Protein AF-Q9N4B4-F1 (afdb_monomer)

Secondary structure (DSSP, 8-state):
--------EEEEE--SSS-SS--EETTEE---GGG-SEEEPPPGGG-EEEEE----GGGPPP-SSSTTSBTTBPEEEEEEE--TTTSPPEEEEEEEEE-SSEEEEEEEEEESS-TT--EEEE-TTS-EEEEEEEE--SS----HHHHHHHHHHHHS-EE----SHHHHHHHHHHHHHHHTTSS-SSEEEEEEEEE-HHHHH-TTSHHHHSGGGEE-SS-----TT--BSS-TT--SSTTEEEEEEEE-TTSPPEEEEEESSGGG-SS-EEEEEEEEETT-SPPEEE-

Radius of gyration: 26.61 Å; Cα contacts (8 Å, |Δi|>4): 594; chains: 1; bounding box: 67×39×78 Å

Organism: Caenorhabditis elegans (NCBI:txid6239)

Mean predicted aligned error: 11.29 Å

pLDDT: mean 83.37, std 18.33, range [22.03, 98.38]

Foldseek 3Di:
DDDDPDAAQEAEEDDQPDPCDQDDDVRYGYDDPVPDFWDFDDDVVVNYDYDYDFDDDVPDQADDPAPSANPQHKTKHKHWHDPPVPAFIKIKIKIWHDDPGGIGIWIKIQGQDDPQADDWDQDPVRWIKGKHKAFDQEQAFDFLVNQQVVLCVPPNWGFADDQDLVSLVVCQVVLQVRLVSHPHNWAKAFGFWFFDPVCLVPCPDPCNQFSNRTDGPDDRPTCPSFAAPVGSSDPPDSQFTGWIWTRHDPDRIGIYTGHSDQPRDPHGNGMTMIMDTTRPDDMDIGD

Structure (mmCIF, N/CA/C/O backbone):
data_AF-Q9N4B4-F1
#
_entry.id   AF-Q9N4B4-F1
#
loop_
_atom_site.group_PDB
_atom_site.id
_atom_site.type_symbol
_atom_site.label_atom_id
_atom_site.label_alt_id
_atom_site.label_comp_id
_atom_site.label_asym_id
_atom_site.label_entity_id
_atom_site.label_seq_id
_atom_site.pdbx_PDB_ins_code
_atom_site.Cartn_x
_atom_site.Cartn_y
_atom_site.Cartn_z
_atom_site.occupancy
_atom_site.B_iso_or_equiv
_atom_site.auth_seq_id
_atom_site.auth_comp_id
_atom_site.auth_asym_id
_atom_site.auth_atom_id
_atom_site.pdbx_PDB_model_num
ATOM 1 N N . MET A 1 1 ? -43.488 0.020 46.795 1.00 31.58 1 MET A N 1
ATOM 2 C CA . MET A 1 1 ? -42.048 -0.087 47.110 1.00 31.58 1 MET A CA 1
ATOM 3 C C . MET A 1 1 ? -41.288 0.389 45.889 1.00 31.58 1 MET A C 1
ATOM 5 O O . MET A 1 1 ? -41.259 -0.324 44.896 1.00 31.58 1 MET A O 1
ATOM 9 N N . GLY A 1 2 ? -40.822 1.638 45.911 1.00 26.39 2 GLY A N 1
ATOM 10 C CA . GLY A 1 2 ? -40.013 2.189 44.827 1.00 26.39 2 GLY A CA 1
ATOM 11 C C . GLY A 1 2 ? -38.616 1.609 44.944 1.00 26.39 2 GLY A C 1
ATOM 12 O O . GLY A 1 2 ? -37.919 1.913 45.907 1.00 26.39 2 GLY A O 1
ATOM 13 N N . TRP A 1 3 ? -38.246 0.720 44.029 1.00 25.78 3 TRP A N 1
ATOM 14 C CA . TRP A 1 3 ? -36.885 0.210 43.993 1.00 25.78 3 TRP A CA 1
ATOM 15 C C . TRP A 1 3 ? -36.006 1.297 43.386 1.00 25.78 3 TRP A C 1
ATOM 17 O O . TRP A 1 3 ? -36.210 1.733 42.253 1.00 25.78 3 TRP A O 1
ATOM 27 N N . MET A 1 4 ? -35.125 1.808 44.243 1.00 22.16 4 MET A N 1
ATOM 28 C CA . MET A 1 4 ? -34.086 2.773 43.937 1.00 22.16 4 MET A CA 1
ATOM 29 C C . MET A 1 4 ? -33.288 2.304 42.722 1.00 22.16 4 MET A C 1
ATOM 31 O O . MET A 1 4 ? -32.817 1.173 42.681 1.00 22.16 4 MET A O 1
ATOM 35 N N . LEU A 1 5 ? -33.098 3.209 41.763 1.00 23.53 5 LEU A N 1
ATOM 36 C CA . LEU A 1 5 ? -32.004 3.151 40.799 1.00 23.53 5 LEU A CA 1
ATOM 37 C C . LEU A 1 5 ? -30.685 3.317 41.572 1.00 23.53 5 LEU A C 1
ATOM 39 O O . LEU A 1 5 ? -30.127 4.411 41.611 1.00 23.53 5 LEU A O 1
ATOM 43 N N . SER A 1 6 ? -30.208 2.271 42.247 1.00 22.03 6 SER A N 1
ATOM 44 C CA . SER A 1 6 ? -28.812 2.202 42.669 1.00 22.03 6 SER A CA 1
ATOM 45 C C . SER A 1 6 ? -28.068 1.317 41.685 1.00 22.03 6 SER A C 1
ATOM 47 O O . SER A 1 6 ? -28.353 0.135 41.571 1.00 22.03 6 SER A O 1
ATOM 49 N N . SER A 1 7 ? -27.129 1.929 40.968 1.00 22.92 7 SER A N 1
ATOM 50 C CA . SER A 1 7 ? -26.018 1.242 40.308 1.00 22.92 7 SER A CA 1
ATOM 51 C C . SER A 1 7 ? -26.419 0.216 39.240 1.00 22.92 7 SER A C 1
ATOM 53 O O . SER A 1 7 ? -26.140 -0.971 39.369 1.00 22.92 7 SER A O 1
ATOM 55 N N . LEU A 1 8 ? -27.013 0.680 38.133 1.00 24.17 8 LEU A N 1
ATOM 56 C CA . LEU A 1 8 ? -27.070 -0.126 36.910 1.00 24.17 8 LEU A CA 1
ATOM 57 C C . LEU A 1 8 ? -25.631 -0.372 36.435 1.00 24.17 8 LEU A C 1
ATOM 59 O O . LEU A 1 8 ? -24.998 0.528 35.881 1.00 24.17 8 LEU A O 1
ATOM 63 N N . LEU A 1 9 ? -25.117 -1.580 36.660 1.00 25.25 9 LEU A N 1
ATOM 64 C CA . LEU A 1 9 ? -23.937 -2.052 35.957 1.00 25.25 9 LEU A CA 1
ATOM 65 C C . LEU A 1 9 ? -24.403 -2.564 34.593 1.00 25.25 9 LEU A C 1
ATOM 67 O O . LEU A 1 9 ? -24.877 -3.697 34.467 1.00 25.25 9 LEU A O 1
ATOM 71 N N . LEU A 1 10 ? -24.358 -1.693 33.587 1.00 27.03 10 LEU A N 1
ATOM 72 C CA . LEU A 1 10 ? -24.657 -2.064 32.211 1.00 27.03 10 LEU A CA 1
ATOM 73 C C . LEU A 1 10 ? -23.383 -2.683 31.631 1.00 27.03 10 LEU A C 1
ATOM 75 O O . LEU A 1 10 ? -22.435 -1.980 31.293 1.00 27.03 10 LEU A O 1
ATOM 79 N N . LEU A 1 11 ? -23.324 -4.010 31.543 1.00 30.55 11 LEU A N 1
ATOM 80 C CA . LEU A 1 11 ? -22.249 -4.682 30.819 1.00 30.55 11 LEU A CA 1
ATOM 81 C C . LEU A 1 11 ? -22.542 -4.515 29.323 1.00 30.55 11 LEU A C 1
ATOM 83 O O . LEU A 1 11 ? -23.256 -5.324 28.727 1.00 30.55 11 LEU A O 1
ATOM 87 N N . THR A 1 12 ? -22.059 -3.425 28.729 1.00 36.62 12 THR A N 1
ATOM 88 C CA . THR A 1 12 ? -22.116 -3.246 27.277 1.00 36.62 12 THR A CA 1
ATOM 89 C C . THR A 1 12 ? -20.915 -3.966 26.689 1.00 36.62 12 THR A C 1
ATOM 91 O O . THR A 1 12 ? -19.804 -3.447 26.661 1.00 36.62 12 THR A O 1
ATOM 94 N N . ILE A 1 13 ? -21.118 -5.196 26.232 1.00 42.72 13 ILE A N 1
ATOM 95 C CA . ILE A 1 13 ? -20.148 -5.840 25.351 1.00 42.72 13 ILE A CA 1
ATOM 96 C C . ILE A 1 13 ? -20.484 -5.315 23.950 1.00 42.72 13 ILE A C 1
ATOM 98 O O . ILE A 1 13 ? -21.649 -5.376 23.555 1.00 42.72 13 ILE A O 1
ATOM 102 N N . LEU A 1 14 ? -19.469 -4.824 23.218 1.00 37.34 14 LEU A N 1
ATOM 103 C CA . LEU A 1 14 ? -19.453 -4.407 21.794 1.00 37.34 14 LEU A CA 1
ATOM 104 C C . LEU A 1 14 ? -19.319 -2.886 21.546 1.00 37.34 14 LEU A C 1
ATOM 106 O O . LEU A 1 14 ? -20.266 -2.208 21.143 1.00 37.34 14 LEU A O 1
ATOM 110 N N . CYS A 1 15 ? -18.085 -2.377 21.651 1.00 30.47 15 CYS A N 1
ATOM 111 C CA . CYS A 1 15 ? -17.665 -1.099 21.068 1.00 30.47 15 CYS A CA 1
ATOM 112 C C . CYS A 1 15 ? -16.828 -1.344 19.803 1.00 30.47 15 CYS A C 1
ATOM 114 O O . CYS A 1 15 ? -15.716 -1.847 19.878 1.00 30.47 15 CYS A O 1
ATOM 116 N N . GLY A 1 16 ? -17.353 -0.952 18.639 1.00 32.19 16 GLY A N 1
ATOM 117 C CA . GLY A 1 16 ? -16.630 -0.969 17.359 1.00 32.19 16 GLY A CA 1
ATOM 118 C C . GLY A 1 16 ? -15.866 0.320 17.041 1.00 32.19 16 GLY A C 1
ATOM 119 O O . GLY A 1 16 ? -15.512 0.515 15.893 1.00 32.19 16 GLY A O 1
ATOM 120 N N . ASN A 1 17 ? -15.665 1.227 18.005 1.00 33.94 17 ASN A N 1
ATOM 121 C CA . ASN A 1 17 ? -14.859 2.448 17.820 1.00 33.94 17 ASN A CA 1
ATOM 122 C C . ASN A 1 17 ? -14.147 2.918 19.107 1.00 33.94 17 ASN A C 1
ATOM 124 O O . ASN A 1 17 ? -13.612 4.024 19.141 1.00 33.94 17 ASN A O 1
ATOM 128 N N . ALA A 1 18 ? -14.142 2.114 20.174 1.00 32.88 18 ALA A N 1
ATOM 129 C CA . ALA A 1 18 ? -13.303 2.406 21.331 1.00 32.88 18 ALA A CA 1
ATOM 130 C C . ALA A 1 18 ? -11.964 1.682 21.131 1.00 32.88 18 ALA A C 1
ATOM 132 O O . ALA A 1 18 ? -11.996 0.513 20.742 1.00 32.88 18 ALA A O 1
ATOM 133 N N . PRO A 1 19 ? -10.805 2.320 21.387 1.00 32.88 19 PRO A N 1
ATOM 134 C CA . PRO A 1 19 ? -9.556 1.572 21.489 1.00 32.88 19 PRO A CA 1
ATOM 135 C C . PRO A 1 19 ? -9.754 0.431 22.496 1.00 32.88 19 PRO A C 1
ATOM 137 O O . PRO A 1 19 ? -10.555 0.595 23.420 1.00 32.88 19 PRO A O 1
ATOM 140 N N . ARG A 1 20 ? -9.012 -0.679 22.346 1.00 36.81 20 ARG A N 1
ATOM 141 C CA . ARG A 1 20 ? -8.930 -1.860 23.254 1.00 36.81 20 ARG A CA 1
ATOM 142 C C . ARG A 1 20 ? -8.604 -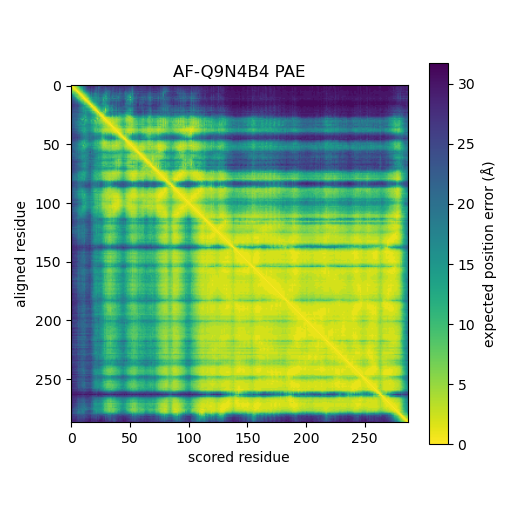1.549 24.733 1.00 36.81 20 ARG A C 1
ATOM 144 O O . ARG A 1 20 ? -8.023 -2.339 25.474 1.00 36.81 20 ARG A O 1
ATOM 151 N N . THR A 1 21 ? -8.881 -0.345 25.197 1.00 35.56 21 THR A N 1
ATOM 152 C CA . THR A 1 21 ? -8.904 0.032 26.592 1.00 35.56 21 THR A CA 1
ATOM 153 C C . THR A 1 21 ? -10.211 -0.453 27.201 1.00 35.56 21 THR A C 1
ATOM 155 O O . THR A 1 21 ? -11.284 -0.056 26.752 1.00 35.56 21 THR A O 1
ATOM 158 N N . LYS A 1 22 ? -10.115 -1.235 28.283 1.00 41.66 22 LYS A N 1
ATOM 159 C CA . LYS A 1 22 ? -11.180 -1.361 29.287 1.00 41.66 22 LYS A CA 1
ATOM 160 C C . LYS A 1 22 ? -11.596 0.047 29.710 1.00 41.66 22 LYS A C 1
ATOM 162 O O . LYS A 1 22 ? -10.956 0.650 30.570 1.00 41.66 22 LYS A O 1
ATOM 167 N N . GLN A 1 23 ? -12.595 0.616 29.051 1.00 41.97 23 GLN A N 1
ATOM 168 C CA . GLN A 1 23 ? -13.080 1.934 29.402 1.00 41.97 23 GLN A CA 1
ATOM 169 C C . GLN A 1 23 ? -14.132 1.729 30.482 1.00 41.97 23 GLN A C 1
ATOM 171 O O . GLN A 1 23 ? -15.232 1.258 30.199 1.00 41.97 23 GLN A O 1
ATOM 176 N N . ASN A 1 24 ? -13.729 2.015 31.718 1.00 42.25 24 ASN A N 1
ATOM 177 C CA . ASN A 1 24 ? -14.634 2.158 32.843 1.00 42.25 24 ASN A CA 1
ATOM 178 C C . ASN A 1 24 ? -15.149 3.598 32.817 1.00 42.25 24 ASN A C 1
ATOM 180 O O . ASN A 1 24 ? -14.390 4.526 33.103 1.00 42.25 24 ASN A O 1
ATOM 184 N N . ASP A 1 25 ? -16.431 3.792 32.541 1.00 48.00 25 ASP A N 1
ATOM 185 C CA . ASP A 1 25 ? -17.155 4.720 33.403 1.00 48.00 25 ASP A CA 1
ATOM 186 C C . ASP A 1 25 ? -17.599 3.933 34.647 1.00 48.00 25 ASP A C 1
ATOM 188 O O . ASP A 1 25 ? -17.528 2.704 34.683 1.00 48.00 25 ASP A O 1
ATOM 192 N N . SER A 1 26 ? -17.985 4.608 35.723 1.00 56.97 26 SER A N 1
ATOM 193 C CA . SER A 1 26 ? -18.363 3.960 36.988 1.00 56.97 26 SER A CA 1
ATOM 194 C C . SER A 1 26 ? -19.547 2.978 36.881 1.00 56.97 26 SER A C 1
ATOM 196 O O . SER A 1 26 ? -19.927 2.390 37.890 1.00 56.97 26 SER A O 1
ATOM 198 N N . THR A 1 27 ? -20.151 2.824 35.699 1.00 59.94 27 THR A N 1
ATOM 199 C CA . THR A 1 27 ? -21.406 2.104 35.452 1.00 59.94 27 THR A CA 1
ATOM 200 C C . THR A 1 27 ? -21.342 1.090 34.303 1.00 59.94 27 THR A C 1
ATOM 202 O O . THR A 1 27 ? -22.186 0.200 34.247 1.00 59.94 27 THR A O 1
ATOM 205 N N . CYS A 1 28 ? -20.359 1.171 33.405 1.00 57.75 28 CYS A N 1
ATOM 206 C CA . CYS A 1 28 ? -20.260 0.329 32.220 1.00 57.75 28 CYS A CA 1
ATOM 207 C C . CYS A 1 28 ? -18.861 -0.268 32.074 1.00 57.75 28 CYS A C 1
ATOM 209 O O . CYS A 1 28 ? -17.863 0.447 31.973 1.00 57.75 28 CYS A O 1
ATOM 211 N N . TYR A 1 29 ? -18.808 -1.600 32.005 1.00 62.75 29 TYR A N 1
ATOM 212 C CA . TYR A 1 29 ? -17.596 -2.340 31.671 1.00 62.75 29 TYR A CA 1
ATOM 213 C C . TYR A 1 29 ? -17.691 -2.837 30.233 1.00 62.75 29 TYR A C 1
ATOM 215 O O . TYR A 1 29 ? -18.581 -3.619 29.897 1.00 62.75 29 TYR A O 1
ATOM 223 N N . ASN A 1 30 ? -16.751 -2.389 29.405 1.00 62.09 30 ASN A N 1
ATOM 224 C CA . ASN A 1 30 ? -16.591 -2.858 28.035 1.00 62.09 30 ASN A CA 1
ATOM 225 C C . ASN A 1 30 ? -15.579 -4.010 27.995 1.00 62.09 30 ASN A C 1
ATOM 227 O O . ASN A 1 30 ? -14.509 -3.926 28.605 1.00 62.09 30 ASN A O 1
ATOM 231 N N . TYR A 1 31 ? -15.915 -5.064 27.256 1.00 65.75 31 TYR A N 1
ATOM 232 C CA . TYR A 1 31 ? -15.046 -6.215 27.015 1.00 65.75 31 TYR A CA 1
ATOM 233 C C . TYR A 1 31 ? -14.815 -6.363 25.516 1.00 65.75 31 TYR A C 1
ATOM 235 O O . TYR A 1 31 ? -15.764 -6.221 24.736 1.00 65.75 31 TYR A O 1
ATOM 243 N N . ASP A 1 32 ? -13.579 -6.670 25.123 1.00 67.50 32 ASP A N 1
ATOM 244 C CA . ASP A 1 32 ? -13.311 -7.054 23.740 1.00 67.50 32 ASP A CA 1
ATOM 245 C C . ASP A 1 32 ? -13.906 -8.448 23.493 1.00 67.50 32 ASP A C 1
ATOM 247 O O . ASP A 1 32 ? -13.866 -9.329 24.358 1.00 67.50 32 ASP A O 1
ATOM 251 N N . TYR A 1 33 ? -14.484 -8.645 22.311 1.00 67.12 33 TYR A N 1
ATOM 252 C CA . TYR A 1 33 ? -15.193 -9.877 21.966 1.00 67.12 33 TYR A CA 1
ATOM 253 C C . TYR A 1 33 ? -14.272 -11.117 21.952 1.00 67.12 33 TYR A C 1
ATOM 255 O O . TYR A 1 33 ? -14.754 -12.219 22.185 1.00 67.12 33 TYR A O 1
ATOM 263 N N . ASP A 1 34 ? -12.966 -10.949 21.707 1.00 70.44 34 ASP A N 1
ATOM 264 C CA . ASP A 1 34 ? -11.956 -12.018 21.647 1.00 70.44 34 ASP A CA 1
ATOM 265 C C . ASP A 1 34 ? -11.546 -12.553 23.034 1.00 70.44 34 ASP A C 1
ATOM 267 O O . ASP A 1 34 ? -10.895 -13.592 23.125 1.00 70.44 34 ASP A O 1
ATOM 271 N N . TYR A 1 35 ? -11.962 -11.891 24.121 1.00 69.81 35 TYR A N 1
ATOM 272 C CA . TYR A 1 35 ? -11.760 -12.358 25.500 1.00 69.81 35 TYR A CA 1
ATOM 273 C C . TYR A 1 35 ? -13.036 -12.881 26.172 1.00 69.81 35 TYR A C 1
ATOM 275 O O . TYR A 1 35 ? -12.989 -13.235 27.351 1.00 69.81 35 TYR A O 1
ATOM 283 N N . VAL A 1 36 ? -14.174 -12.906 25.470 1.00 75.06 36 VAL A N 1
ATOM 284 C CA . VAL A 1 36 ? -15.455 -13.351 26.036 1.00 75.06 36 VAL A CA 1
ATOM 285 C C . VAL A 1 36 ? -15.916 -14.625 25.340 1.00 75.06 36 VAL A C 1
ATOM 287 O O . VAL A 1 36 ? -16.594 -14.584 24.320 1.00 75.06 36 VAL A O 1
ATOM 290 N N . ASP A 1 37 ? -15.587 -15.766 25.936 1.00 79.44 37 ASP A N 1
ATOM 291 C CA . ASP A 1 37 ? -16.072 -17.085 25.522 1.00 79.44 37 ASP A CA 1
ATOM 292 C C . ASP A 1 37 ? -17.474 -17.386 26.084 1.00 79.44 37 ASP A C 1
ATOM 294 O O . ASP A 1 37 ? -18.311 -18.028 25.437 1.00 79.44 37 ASP A O 1
ATOM 298 N N . PHE A 1 38 ? -17.751 -16.903 27.297 1.00 85.94 38 PHE A N 1
ATOM 299 C CA . PHE A 1 38 ? -18.978 -17.190 28.023 1.00 85.94 38 PHE A CA 1
ATOM 300 C C . PHE A 1 38 ? -19.441 -16.029 28.907 1.00 85.94 38 PHE A C 1
ATOM 302 O O . PHE A 1 38 ? -18.669 -15.422 29.648 1.00 85.94 38 PHE A O 1
ATOM 309 N N . VAL A 1 39 ? -20.751 -15.782 28.902 1.00 84.44 39 VAL A N 1
ATOM 310 C CA . VAL A 1 39 ? -21.412 -14.835 29.802 1.00 84.44 39 VAL A CA 1
ATOM 311 C C . VAL A 1 39 ? -22.452 -15.565 30.642 1.00 84.44 39 VAL A C 1
ATOM 313 O O . VAL A 1 39 ? -23.469 -16.033 30.129 1.00 84.44 39 VAL A O 1
ATOM 316 N N . SER A 1 40 ? -22.222 -15.639 31.952 1.00 84.12 40 SER A N 1
ATOM 317 C CA . SER A 1 40 ? -23.179 -16.208 32.907 1.00 84.12 40 SER A CA 1
ATOM 318 C C . SER A 1 40 ? -24.438 -15.349 33.020 1.00 84.12 40 SER A C 1
ATOM 320 O O . SER A 1 40 ? -24.362 -14.122 33.092 1.00 84.12 40 SER A O 1
ATOM 322 N N . ARG A 1 41 ? -25.606 -15.990 33.135 1.00 79.88 41 ARG A N 1
ATOM 323 C CA . ARG A 1 41 ? -26.846 -15.302 33.508 1.00 79.88 41 ARG A CA 1
ATOM 324 C C . ARG A 1 41 ? -26.741 -14.759 34.931 1.00 79.88 41 ARG A C 1
ATOM 326 O O . ARG A 1 41 ? -26.435 -15.495 35.867 1.00 79.88 41 ARG A O 1
ATOM 333 N N . THR A 1 42 ? -27.025 -13.473 35.091 1.00 73.44 42 THR A N 1
ATOM 334 C CA . THR A 1 42 ? -27.151 -12.831 36.400 1.00 73.44 42 THR A CA 1
ATOM 335 C C . THR A 1 42 ? -28.542 -13.095 36.976 1.00 73.44 42 THR A C 1
ATOM 337 O O . THR A 1 42 ? -29.509 -13.332 36.251 1.00 73.44 42 THR A O 1
ATOM 340 N N . THR A 1 43 ? -28.651 -13.086 38.303 1.00 69.69 43 THR A N 1
ATOM 341 C CA . THR A 1 43 ? -29.945 -13.048 38.993 1.00 69.69 43 THR A CA 1
ATOM 342 C C . THR A 1 43 ? -30.280 -11.603 39.346 1.00 69.69 43 THR A C 1
ATOM 344 O O . THR A 1 43 ? -29.393 -10.748 39.391 1.00 69.69 43 THR A O 1
ATOM 347 N N . SER A 1 44 ? -31.547 -11.319 39.655 1.00 69.00 44 SER A N 1
ATOM 348 C CA . SER A 1 44 ? -31.972 -9.989 40.118 1.00 69.00 44 SER A CA 1
ATOM 349 C C . SER A 1 44 ? -31.204 -9.504 41.355 1.00 69.00 44 SER A C 1
ATOM 351 O O . SER A 1 44 ? -31.121 -8.305 41.576 1.00 69.00 44 SER A O 1
ATOM 353 N N . ALA A 1 45 ? -30.615 -10.418 42.135 1.00 68.50 45 ALA A N 1
ATOM 354 C CA . ALA A 1 45 ? -29.785 -10.092 43.293 1.00 68.50 45 ALA A CA 1
ATOM 355 C C . ALA A 1 45 ? -28.430 -9.457 42.929 1.00 68.50 45 ALA A C 1
ATOM 357 O O . ALA A 1 45 ? -27.844 -8.781 43.765 1.00 68.50 45 ALA A O 1
ATOM 358 N N . ASN A 1 46 ? -27.930 -9.668 41.705 1.00 65.81 46 ASN A N 1
ATOM 359 C CA . ASN A 1 46 ? -26.636 -9.138 41.263 1.00 65.81 46 ASN A CA 1
ATOM 360 C C . ASN A 1 46 ? -26.740 -7.739 40.628 1.00 65.81 46 ASN A C 1
ATOM 362 O O . ASN A 1 46 ? -25.707 -7.188 40.256 1.00 65.81 46 ASN A O 1
ATOM 366 N N . GLU A 1 47 ? -27.958 -7.216 40.411 1.00 67.19 47 GLU A N 1
ATOM 367 C CA . GLU A 1 47 ? -28.261 -5.900 39.797 1.00 67.19 47 GLU A CA 1
ATOM 368 C C . GLU A 1 47 ? -27.546 -5.604 38.455 1.00 67.19 47 GLU A C 1
ATOM 370 O O . GLU A 1 47 ? -27.553 -4.483 37.953 1.00 67.19 47 GLU A O 1
ATOM 375 N N . SER A 1 48 ? -26.951 -6.624 37.833 1.00 67.25 48 SER A N 1
ATOM 376 C CA . SER A 1 48 ? -26.148 -6.498 36.619 1.00 67.25 48 SER A CA 1
ATOM 377 C C . SER A 1 48 ? -26.977 -6.877 35.400 1.00 67.25 48 SER A C 1
ATOM 379 O O . SER A 1 48 ? -27.551 -7.971 35.350 1.00 67.25 48 SER A O 1
ATOM 381 N N . VAL A 1 49 ? -26.997 -5.994 34.403 1.00 69.06 49 VAL A N 1
ATOM 382 C CA . VAL A 1 49 ? -27.672 -6.215 33.121 1.00 69.06 49 VAL A CA 1
ATOM 383 C C . VAL A 1 49 ? -26.612 -6.460 32.058 1.00 69.06 49 VAL A C 1
ATOM 385 O O . VAL A 1 49 ? -25.721 -5.638 31.856 1.00 69.06 49 VAL A O 1
ATOM 388 N N . VAL A 1 50 ? -26.716 -7.592 31.366 1.00 72.06 50 VAL A N 1
ATOM 389 C CA . VAL A 1 50 ? -25.883 -7.893 30.199 1.00 72.06 50 VAL A CA 1
ATOM 390 C C . VAL A 1 50 ? -26.608 -7.401 28.953 1.00 72.06 50 VAL A C 1
ATOM 392 O O . VAL A 1 50 ? -27.757 -7.778 28.720 1.00 72.06 50 VAL A O 1
ATOM 395 N N . ALA A 1 51 ? -25.935 -6.586 28.146 1.00 74.31 51 ALA A N 1
ATOM 396 C CA . ALA A 1 51 ? -26.429 -6.150 26.850 1.00 74.31 51 ALA A CA 1
ATOM 397 C C . ALA A 1 51 ? -25.507 -6.657 25.738 1.00 74.31 51 ALA A C 1
ATOM 399 O O . ALA A 1 51 ? -24.285 -6.542 25.821 1.00 74.31 51 ALA A O 1
ATOM 400 N N . PHE A 1 52 ? -26.113 -7.180 24.675 1.00 78.00 52 PHE A N 1
ATOM 401 C CA . PHE A 1 52 ? -25.415 -7.548 23.450 1.00 78.00 52 PHE A CA 1
ATOM 402 C C . PHE A 1 52 ? -25.946 -6.689 22.309 1.00 78.00 52 PHE A C 1
ATOM 404 O O . PHE A 1 52 ? -27.158 -6.571 22.119 1.00 78.00 52 PHE A O 1
ATOM 411 N N . LYS A 1 53 ? -25.044 -6.131 21.508 1.00 77.88 53 LYS A N 1
ATOM 412 C CA . LYS A 1 53 ? -25.385 -5.670 20.167 1.00 77.88 53 LYS A CA 1
ATOM 413 C C . LYS A 1 53 ? -25.561 -6.901 19.276 1.00 77.88 53 LYS A C 1
ATOM 415 O O . LYS A 1 53 ? -24.761 -7.824 19.321 1.00 77.88 53 LYS A O 1
ATOM 420 N N . VAL A 1 54 ? -26.634 -6.934 18.499 1.00 83.56 54 VAL A N 1
ATOM 421 C CA . VAL A 1 54 ? -26.930 -8.007 17.542 1.00 83.56 54 VAL A CA 1
ATOM 422 C C . VAL A 1 54 ? -27.488 -7.383 16.268 1.00 83.56 54 VAL A C 1
ATOM 424 O O . VAL A 1 54 ? -28.013 -6.266 16.289 1.00 83.56 54 VAL A O 1
ATOM 427 N N . ASN A 1 55 ? -27.384 -8.094 15.154 1.00 83.12 55 ASN A N 1
ATOM 428 C CA . ASN A 1 55 ? -28.096 -7.765 13.930 1.00 83.12 55 ASN A CA 1
ATOM 429 C C . ASN A 1 55 ? -29.600 -7.846 14.217 1.00 83.12 55 ASN A C 1
ATOM 431 O O . ASN A 1 55 ? -30.085 -8.855 14.728 1.00 83.12 55 ASN A O 1
ATOM 435 N N . SER A 1 56 ? -30.339 -6.787 13.893 1.00 79.38 56 SER A N 1
ATOM 436 C CA . SER A 1 56 ? -31.796 -6.760 14.025 1.00 79.38 56 SER A CA 1
ATOM 437 C C . SER A 1 56 ? -32.444 -6.734 12.650 1.00 79.38 56 SER A C 1
ATOM 439 O O . SER A 1 56 ? -32.084 -5.935 11.785 1.00 79.38 56 SER A O 1
ATOM 441 N N . LEU A 1 57 ? -33.445 -7.590 12.456 1.00 71.88 57 LEU A N 1
ATOM 442 C CA . LEU A 1 57 ? -34.391 -7.420 11.362 1.00 71.88 57 LEU A CA 1
ATOM 443 C C . LEU A 1 57 ? -35.294 -6.238 11.745 1.00 71.88 57 LEU A C 1
ATOM 445 O O . LEU A 1 57 ? -35.941 -6.271 12.787 1.00 71.88 57 LEU A O 1
ATOM 449 N N . ASN A 1 58 ? -35.316 -5.181 10.931 1.00 76.31 58 ASN A N 1
ATOM 450 C CA . ASN A 1 58 ? -36.176 -3.999 11.108 1.00 76.31 58 ASN A CA 1
ATOM 451 C C . ASN A 1 58 ? -35.924 -3.144 12.371 1.00 76.31 58 ASN A C 1
ATOM 453 O O . ASN A 1 58 ? -36.815 -2.410 12.794 1.00 76.31 58 ASN A O 1
ATOM 457 N N . GLY A 1 59 ? -34.734 -3.203 12.978 1.00 76.88 59 GLY A N 1
ATOM 458 C CA . GLY A 1 59 ? -34.394 -2.344 14.122 1.00 76.88 59 GLY A CA 1
ATOM 459 C C . GLY A 1 59 ? -35.007 -2.771 15.461 1.00 76.88 59 GLY A C 1
ATOM 460 O O . GLY A 1 59 ? -34.900 -2.033 16.439 1.00 76.88 59 GLY A O 1
ATOM 461 N N . THR A 1 60 ? -35.646 -3.942 15.532 1.00 75.25 60 THR A N 1
ATOM 462 C CA . THR A 1 60 ? -36.220 -4.477 16.776 1.00 75.25 60 THR A CA 1
ATOM 463 C C . THR A 1 60 ? -35.286 -5.481 17.443 1.00 75.25 60 THR A C 1
ATOM 465 O O . THR A 1 60 ? -34.719 -6.345 16.772 1.00 75.25 60 THR A O 1
ATOM 468 N N . CYS A 1 61 ? -35.162 -5.411 18.771 1.00 72.88 61 CYS A N 1
ATOM 469 C CA . CYS A 1 61 ? -34.420 -6.412 19.532 1.00 72.88 61 CYS A CA 1
ATOM 470 C C . CYS A 1 61 ? -35.162 -7.764 19.549 1.00 72.88 61 CYS A C 1
ATOM 472 O O . CYS A 1 61 ? -36.390 -7.769 19.659 1.00 72.88 61 CYS A O 1
ATOM 474 N N . PRO A 1 62 ? -34.439 -8.898 19.501 1.00 71.25 62 PRO A N 1
ATOM 475 C CA . PRO A 1 62 ? -35.007 -10.216 19.763 1.00 71.25 62 PRO A CA 1
ATOM 476 C C . PRO A 1 62 ? -35.806 -10.261 21.069 1.00 71.25 62 PRO A C 1
ATOM 478 O O . PRO A 1 62 ? -35.357 -9.764 22.105 1.00 71.25 62 PRO A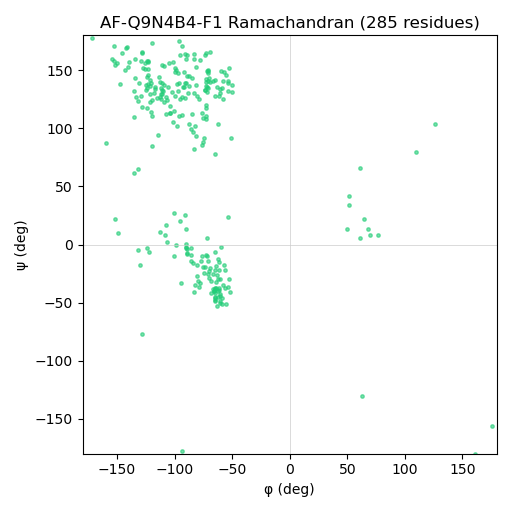 O 1
ATOM 481 N N . THR A 1 63 ? -36.963 -10.914 21.025 1.00 71.81 63 THR A N 1
ATOM 482 C CA . THR A 1 63 ? -37.762 -11.274 22.199 1.00 71.81 63 THR A CA 1
ATOM 483 C C . THR A 1 63 ? -37.730 -12.793 22.390 1.00 71.81 63 THR A C 1
ATOM 485 O O . THR A 1 63 ? -37.475 -13.550 21.455 1.00 71.81 63 THR A O 1
ATOM 488 N N . GLY A 1 64 ? -37.924 -13.256 23.627 1.00 72.12 64 GLY A N 1
ATOM 489 C CA . GLY A 1 64 ? -37.905 -14.683 23.947 1.00 72.12 64 GLY A CA 1
ATOM 490 C C . GLY A 1 64 ? -37.682 -14.955 25.431 1.00 72.12 64 GLY A C 1
ATOM 491 O O . GLY A 1 64 ? -37.524 -14.031 26.228 1.00 72.12 64 GLY A O 1
ATOM 492 N N . ALA A 1 65 ? -37.651 -16.236 25.806 1.00 73.69 65 ALA A N 1
ATOM 493 C CA . ALA A 1 65 ? -37.379 -16.659 27.184 1.00 73.69 65 ALA A CA 1
ATOM 494 C C . ALA A 1 65 ? -35.910 -16.441 27.598 1.00 73.69 65 ALA A C 1
ATOM 496 O O . ALA A 1 65 ? -35.616 -16.309 28.786 1.00 73.69 65 ALA A O 1
ATOM 497 N N . ILE A 1 66 ? -34.991 -16.413 26.624 1.00 75.19 66 ILE A N 1
ATOM 498 C CA . ILE A 1 66 ? -33.548 -16.234 26.834 1.00 75.19 66 ILE A CA 1
ATOM 499 C C . ILE A 1 66 ? -33.012 -15.160 25.862 1.00 75.19 66 ILE A C 1
ATOM 501 O O . ILE A 1 66 ? -32.223 -15.473 24.964 1.00 75.19 66 ILE A O 1
ATOM 505 N N . PRO A 1 67 ? -33.438 -13.887 25.979 1.00 71.38 67 PRO A N 1
ATOM 506 C CA . PRO A 1 67 ? -32.883 -12.821 25.143 1.00 71.38 67 PRO A CA 1
ATOM 507 C C . PRO A 1 67 ? -31.351 -12.746 25.328 1.00 71.38 67 PRO A C 1
ATOM 509 O O . PRO A 1 67 ? -30.870 -13.071 26.409 1.00 71.38 67 PRO A O 1
ATOM 512 N N . PRO A 1 68 ? -30.562 -12.354 24.314 1.00 70.94 68 PRO A N 1
ATOM 513 C CA . PRO A 1 68 ? -30.990 -11.837 23.018 1.00 70.94 68 PRO A CA 1
ATOM 514 C C . PRO A 1 68 ? -31.157 -12.933 21.946 1.00 70.94 68 PRO A C 1
ATOM 516 O O . PRO A 1 68 ? -31.011 -12.634 20.770 1.00 70.94 68 PRO A O 1
ATOM 519 N N . THR A 1 69 ? -31.426 -14.197 22.296 1.00 74.25 69 THR A N 1
ATOM 520 C CA . THR A 1 69 ? -31.775 -15.207 21.273 1.00 74.25 69 THR A CA 1
ATOM 521 C C . THR A 1 69 ? -33.189 -14.970 20.732 1.00 74.25 69 THR A C 1
ATOM 523 O O . THR A 1 69 ? -34.077 -14.569 21.486 1.00 74.25 69 THR A O 1
ATOM 526 N N . PHE A 1 70 ? -33.399 -15.191 19.430 1.00 70.62 70 PHE A N 1
ATOM 527 C CA . PHE A 1 70 ? -34.701 -15.037 18.766 1.00 70.62 70 PHE A CA 1
ATOM 528 C C . PHE A 1 70 ? -35.486 -16.337 18.916 1.00 70.62 70 PHE A C 1
ATOM 530 O O . PHE A 1 70 ? -35.211 -17.280 18.184 1.00 70.62 70 PHE A O 1
ATOM 537 N N . ASP A 1 71 ? -36.422 -16.449 19.858 1.00 74.38 71 ASP A N 1
ATOM 538 C CA . ASP A 1 71 ? -37.212 -17.686 20.008 1.00 74.38 71 ASP A CA 1
ATOM 539 C C . ASP A 1 71 ? -36.350 -18.972 20.111 1.00 74.38 71 ASP A C 1
ATOM 541 O O . ASP A 1 71 ? -36.656 -20.009 19.522 1.00 74.38 71 ASP A O 1
ATOM 545 N N . ASN A 1 72 ? -35.248 -18.905 20.872 1.00 73.12 72 ASN A N 1
ATOM 546 C CA . ASN A 1 72 ? -34.212 -19.948 20.996 1.00 73.12 72 ASN A CA 1
ATOM 547 C C . ASN A 1 72 ? -33.352 -20.192 19.738 1.00 73.12 72 ASN A C 1
ATOM 549 O O . ASN A 1 72 ? -32.613 -21.174 19.688 1.00 73.12 72 ASN A O 1
ATOM 553 N N . GLN A 1 73 ? -33.404 -19.308 18.744 1.00 84.19 73 GLN A N 1
ATOM 554 C CA . GLN A 1 73 ? -32.451 -19.256 17.636 1.00 84.19 73 GLN A CA 1
ATOM 555 C C . GLN A 1 73 ? -31.268 -18.356 17.986 1.00 84.19 73 GLN A C 1
ATOM 557 O O . GLN A 1 73 ? -31.420 -17.324 18.648 1.00 84.19 73 GLN A O 1
ATOM 562 N N . ASN A 1 74 ? -30.087 -18.730 17.501 1.00 88.25 74 ASN A N 1
ATOM 563 C CA . ASN A 1 74 ? -28.869 -17.967 17.736 1.00 88.25 74 ASN A CA 1
ATOM 564 C C . ASN A 1 74 ? -29.011 -16.533 17.225 1.00 88.25 74 ASN A C 1
ATOM 566 O O . ASN A 1 74 ? -29.567 -16.289 16.152 1.00 88.25 74 ASN A O 1
ATOM 570 N N . ALA A 1 75 ? -28.465 -15.589 17.982 1.00 87.12 75 ALA A N 1
ATOM 571 C CA . ALA A 1 75 ? -28.329 -14.222 17.510 1.00 87.12 75 ALA A CA 1
ATOM 572 C C . ALA A 1 75 ? -26.971 -14.046 16.841 1.00 87.12 75 ALA A C 1
ATOM 574 O O . ALA A 1 75 ? -25.994 -14.672 17.237 1.00 87.12 75 ALA A O 1
ATOM 575 N N . THR A 1 76 ? -26.898 -13.177 15.845 1.00 88.81 76 THR A N 1
ATOM 576 C CA . THR A 1 76 ? -25.646 -12.875 15.141 1.00 88.81 76 THR A CA 1
ATOM 577 C C . THR A 1 76 ? -25.359 -11.394 15.218 1.00 88.81 76 THR A C 1
ATOM 579 O O . THR A 1 76 ? -26.300 -10.610 15.325 1.00 88.81 76 THR A O 1
ATOM 582 N N . GLY A 1 77 ? -24.109 -10.989 15.073 1.00 87.19 77 GLY A N 1
ATOM 583 C CA . GLY A 1 77 ? -23.763 -9.592 14.881 1.00 87.19 77 GLY A CA 1
ATOM 584 C C . GLY A 1 77 ? -22.466 -9.415 14.110 1.00 87.19 77 GLY A C 1
ATOM 585 O O . GLY A 1 77 ? -21.754 -10.378 13.838 1.00 87.19 77 GLY A O 1
ATOM 586 N N . HIS A 1 78 ? -22.194 -8.166 13.745 1.00 86.75 78 HIS A N 1
ATOM 587 C CA . HIS A 1 78 ? -21.039 -7.789 12.944 1.00 86.75 78 HIS A CA 1
ATOM 588 C C . HIS A 1 78 ? -20.289 -6.613 13.578 1.00 86.75 78 HIS A C 1
ATOM 590 O O . HIS A 1 78 ? -20.909 -5.658 14.062 1.00 86.75 78 HIS A O 1
ATOM 596 N N . LEU A 1 79 ? -18.959 -6.672 13.554 1.00 85.88 79 LEU A N 1
ATOM 597 C CA . LEU A 1 79 ? -18.055 -5.588 13.925 1.00 85.88 79 LEU A CA 1
ATOM 598 C C . LEU A 1 79 ? -17.108 -5.285 12.769 1.00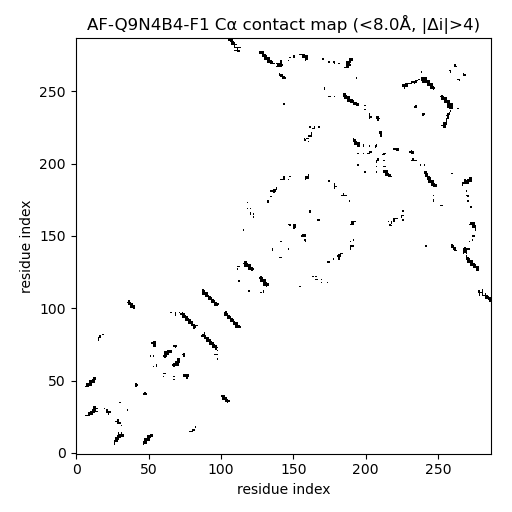 85.88 79 LEU A C 1
ATOM 600 O O . LEU A 1 79 ? -16.615 -6.192 12.107 1.00 85.88 79 LEU A O 1
ATOM 604 N N . TYR A 1 80 ? -16.789 -4.007 12.613 1.00 86.44 80 TYR A N 1
ATOM 605 C CA . TYR A 1 80 ? -15.576 -3.561 11.946 1.00 86.44 80 TYR A CA 1
ATOM 606 C C . TYR A 1 80 ? -14.699 -2.911 13.009 1.00 86.44 80 TYR A C 1
ATOM 608 O O . TYR A 1 80 ? -15.174 -2.037 13.735 1.00 86.44 80 TYR A O 1
ATOM 616 N N . VAL A 1 81 ? -13.452 -3.355 13.124 1.00 84.25 81 VAL A N 1
ATOM 617 C CA . VAL A 1 81 ? -12.484 -2.802 14.071 1.00 84.25 81 VAL A CA 1
ATOM 618 C C . VAL A 1 81 ? -11.297 -2.262 13.293 1.00 84.25 81 VAL A C 1
ATOM 620 O O . VAL A 1 81 ? -10.666 -2.982 12.518 1.00 84.25 81 VAL A O 1
ATOM 623 N N . ASN A 1 82 ? -10.986 -0.987 13.515 1.00 84.00 82 ASN A N 1
ATOM 624 C CA . ASN A 1 82 ? -9.856 -0.303 12.901 1.00 84.00 82 ASN A CA 1
ATOM 625 C C . ASN A 1 82 ? -8.884 0.198 13.976 1.00 84.00 82 ASN A C 1
ATOM 627 O O . ASN A 1 82 ? -8.925 1.360 14.371 1.00 84.00 82 ASN A O 1
ATOM 631 N N . ASP A 1 83 ? -7.993 -0.695 14.407 1.00 76.88 83 ASP A N 1
ATOM 632 C CA . ASP A 1 83 ? -6.906 -0.409 15.357 1.00 76.88 83 ASP A CA 1
ATOM 633 C C . ASP A 1 83 ? -5.551 -0.224 14.639 1.00 76.88 83 ASP A C 1
ATOM 635 O O . ASP A 1 83 ? -4.488 -0.535 15.189 1.00 76.88 83 ASP A O 1
ATOM 639 N N . TYR A 1 84 ? -5.562 0.209 13.374 1.00 77.56 84 TYR A N 1
ATOM 640 C CA . TYR A 1 84 ? -4.338 0.363 12.591 1.00 77.56 84 TYR A CA 1
ATOM 641 C C . TYR A 1 84 ? -3.711 1.750 12.767 1.00 77.56 84 TYR A C 1
ATOM 643 O O . TYR A 1 84 ? -4.380 2.752 12.503 1.00 77.56 84 TYR A O 1
ATOM 651 N N . PRO A 1 85 ? -2.400 1.847 13.064 1.00 75.94 85 PRO A N 1
ATOM 652 C CA . PRO A 1 85 ? -1.483 0.803 13.554 1.00 75.94 85 PRO A CA 1
ATOM 653 C C . PRO A 1 85 ? -1.663 0.518 15.068 1.00 75.94 85 PRO A C 1
ATOM 655 O O . PRO A 1 85 ? -2.100 1.414 15.789 1.00 75.94 85 PRO A O 1
ATOM 658 N N . PRO A 1 86 ? -1.249 -0.662 15.594 1.00 78.62 86 PRO A N 1
ATOM 659 C CA . PRO A 1 86 ? -0.353 -1.653 14.981 1.00 78.62 86 PRO A CA 1
ATOM 660 C C . PRO A 1 86 ? -1.042 -2.870 14.342 1.00 78.62 86 PRO A C 1
ATOM 662 O O . PRO A 1 86 ? -0.361 -3.645 13.671 1.00 78.62 86 PRO A O 1
ATOM 665 N N . TYR A 1 87 ? -2.347 -3.061 14.542 1.00 83.31 87 TYR A N 1
ATOM 666 C CA . TYR A 1 87 ? -3.068 -4.234 14.038 1.00 83.31 87 TYR A CA 1
ATOM 667 C C . TYR A 1 87 ? -3.765 -3.925 12.716 1.00 83.31 87 TYR A C 1
ATOM 669 O O . TYR A 1 87 ? -4.206 -2.802 12.493 1.00 83.31 87 TYR A O 1
ATOM 677 N N . TRP A 1 88 ? -3.874 -4.914 11.828 1.00 89.12 88 TRP A N 1
ATOM 678 C CA . TRP A 1 88 ? -4.663 -4.754 10.607 1.00 89.12 88 TRP A CA 1
ATOM 679 C C . TRP A 1 88 ? -6.137 -4.561 10.950 1.00 89.12 88 TRP A C 1
ATOM 681 O O . TRP A 1 88 ? -6.611 -5.256 11.851 1.00 89.12 88 TRP A O 1
ATOM 691 N N . PRO A 1 89 ? -6.871 -3.690 10.236 1.00 90.62 89 PRO A N 1
ATOM 692 C CA . PRO A 1 89 ? -8.316 -3.633 10.374 1.00 90.62 89 PRO A CA 1
ATOM 693 C C . PRO A 1 89 ? -8.925 -5.006 10.116 1.00 90.62 89 PRO A C 1
ATOM 695 O O . PRO A 1 89 ? -8.412 -5.778 9.302 1.00 90.62 89 PRO A O 1
ATOM 698 N N . TYR A 1 90 ? -10.006 -5.328 10.812 1.00 88.25 90 TYR A N 1
ATOM 699 C CA . TYR A 1 90 ? -10.675 -6.610 10.646 1.00 88.25 90 TYR A CA 1
ATOM 700 C C . TYR A 1 90 ? -12.189 -6.485 10.764 1.00 88.25 90 TYR A C 1
ATOM 702 O O . TYR A 1 90 ? -12.714 -5.624 11.472 1.00 88.25 90 TYR A O 1
ATOM 710 N N . HIS A 1 91 ? -12.882 -7.374 10.062 1.00 89.44 91 HIS A N 1
ATOM 711 C CA . HIS A 1 91 ? -14.294 -7.637 10.274 1.00 89.44 91 HIS A CA 1
ATOM 712 C C . HIS A 1 91 ? -14.446 -8.848 11.186 1.00 89.44 91 HIS A C 1
ATOM 714 O O . HIS A 1 91 ? -13.741 -9.844 11.008 1.00 89.44 91 HIS A O 1
ATOM 720 N N . THR A 1 92 ? -15.387 -8.769 12.119 1.00 87.25 92 THR A N 1
ATOM 721 C CA . THR A 1 92 ? -15.756 -9.888 12.982 1.00 87.25 92 THR A CA 1
ATOM 722 C C . THR A 1 92 ? -17.243 -10.161 12.857 1.00 87.25 92 THR A C 1
ATOM 724 O O . THR A 1 92 ? -18.056 -9.325 13.249 1.00 87.25 92 THR A O 1
ATOM 727 N N . ASP A 1 93 ? -17.593 -11.348 12.375 1.00 89.50 93 ASP A N 1
ATOM 728 C CA . ASP A 1 93 ? -18.948 -11.884 12.481 1.00 89.50 93 ASP A CA 1
ATOM 729 C C . ASP A 1 93 ? -19.016 -12.780 13.713 1.00 89.50 93 ASP A C 1
ATOM 731 O O . ASP A 1 93 ? -18.220 -13.704 13.845 1.00 89.50 93 ASP A O 1
ATOM 735 N N . TYR A 1 94 ? -19.947 -12.527 14.627 1.00 88.94 94 TYR A N 1
ATOM 736 C CA . TYR A 1 94 ? -20.108 -13.326 15.843 1.00 88.94 94 TYR A CA 1
ATOM 737 C C . TYR A 1 94 ? -21.511 -13.906 15.951 1.00 88.94 94 TYR A C 1
ATOM 739 O O . TYR A 1 94 ? -22.485 -13.334 15.461 1.00 88.94 94 TYR A O 1
ATOM 747 N N . THR A 1 95 ? -21.602 -15.052 16.619 1.00 89.62 95 THR A N 1
ATOM 748 C CA . THR A 1 95 ? -22.837 -15.779 16.904 1.00 89.62 95 THR A CA 1
ATOM 749 C C . THR A 1 95 ? -22.951 -16.018 18.403 1.00 89.62 95 THR A C 1
ATOM 751 O O . THR A 1 95 ? -22.004 -16.461 19.046 1.00 89.62 95 THR A O 1
ATOM 754 N N . ILE A 1 96 ? -24.124 -15.731 18.958 1.00 88.19 96 ILE A N 1
ATOM 755 C CA . ILE A 1 96 ? -24.457 -15.876 20.370 1.00 88.19 96 ILE A CA 1
ATOM 756 C C . ILE A 1 96 ? -25.423 -17.049 20.523 1.00 88.19 96 ILE A C 1
ATOM 758 O O . ILE A 1 96 ? -26.523 -17.039 19.960 1.00 88.19 96 ILE A O 1
ATOM 762 N N . TYR A 1 97 ? -25.030 -18.028 21.333 1.00 88.75 97 TYR A N 1
ATOM 763 C CA . TYR A 1 97 ? -25.793 -19.242 21.614 1.00 88.75 97 TYR A CA 1
ATOM 764 C C . TYR A 1 97 ? -26.302 -19.211 23.049 1.00 88.75 97 TYR A C 1
ATOM 766 O O . TYR A 1 97 ? -25.527 -18.979 23.980 1.00 88.75 97 TYR A O 1
ATOM 774 N N . ALA A 1 98 ? -27.584 -19.509 23.254 1.00 87.88 98 ALA A N 1
ATOM 775 C CA . ALA A 1 98 ? -28.095 -19.758 24.596 1.00 87.88 98 ALA A CA 1
ATOM 776 C C . ALA A 1 98 ? -27.611 -21.123 25.109 1.00 87.88 98 ALA A C 1
ATOM 778 O O . ALA A 1 98 ? -27.665 -22.137 24.418 1.00 87.88 98 ALA A O 1
ATOM 779 N N . THR A 1 99 ? -27.187 -21.152 26.365 1.00 87.94 99 THR A N 1
ATOM 780 C CA . THR A 1 99 ? -26.900 -22.373 27.130 1.00 87.94 99 THR A CA 1
ATOM 781 C C . THR A 1 99 ? -27.805 -22.415 28.358 1.00 87.94 99 THR A C 1
ATOM 783 O O . THR A 1 99 ? -28.472 -21.428 28.660 1.00 87.94 99 THR A O 1
ATOM 786 N N . LEU A 1 100 ? -27.806 -23.507 29.129 1.00 85.56 100 LEU A N 1
ATOM 787 C CA . LEU A 1 100 ? -28.610 -23.622 30.358 1.00 85.56 100 LEU A CA 1
ATOM 788 C C . LEU A 1 100 ? -28.269 -22.590 31.446 1.00 85.56 100 LEU A C 1
ATOM 790 O O . LEU A 1 100 ? -29.121 -22.304 32.283 1.00 85.56 100 LEU A O 1
ATOM 794 N N . THR A 1 101 ? -27.069 -22.010 31.432 1.00 87.75 101 THR A N 1
ATOM 795 C CA . THR A 1 101 ? -26.580 -21.111 32.493 1.00 87.75 101 THR A CA 1
ATOM 796 C C . THR A 1 101 ? -26.193 -19.720 31.995 1.00 87.75 101 THR A C 1
ATOM 798 O O . THR A 1 101 ? -25.906 -18.844 32.805 1.00 87.75 101 THR A O 1
ATOM 801 N N . GLY A 1 102 ? -26.203 -19.476 30.684 1.00 88.06 102 GLY A N 1
ATOM 802 C CA . GLY A 1 102 ? -25.634 -18.255 30.114 1.00 88.06 102 GLY A CA 1
ATOM 803 C C . GLY A 1 102 ? -25.660 -18.227 28.595 1.00 88.06 102 GLY A C 1
ATOM 804 O O . GLY A 1 102 ? -26.434 -18.959 27.973 1.00 88.06 102 GLY A O 1
ATOM 805 N N . TRP A 1 103 ? -24.762 -17.442 28.015 1.00 88.50 103 TRP A N 1
ATOM 806 C CA . TRP A 1 103 ? -24.547 -17.349 26.576 1.00 88.50 103 TRP A CA 1
ATOM 807 C C . TRP A 1 103 ? -23.097 -17.662 26.227 1.00 88.50 103 TRP A C 1
ATOM 809 O O . TRP A 1 103 ? -22.190 -17.207 26.918 1.00 88.50 103 TRP A O 1
ATOM 819 N N . LYS A 1 104 ? -22.888 -18.423 25.154 1.00 89.06 104 LYS A N 1
ATOM 820 C CA . LYS A 1 104 ? -21.578 -18.566 24.507 1.00 89.06 104 LYS A CA 1
ATOM 821 C C . LYS A 1 104 ? -21.500 -17.661 23.292 1.00 89.06 104 LYS A C 1
ATOM 823 O O . LYS A 1 104 ? -22.526 -17.439 22.647 1.00 89.06 104 LYS A O 1
ATOM 828 N N . ILE A 1 105 ? -20.301 -17.195 22.972 1.00 87.81 105 ILE A N 1
ATOM 829 C CA . ILE A 1 105 ? -20.038 -16.399 21.775 1.00 87.81 105 ILE A CA 1
ATOM 830 C C . ILE A 1 105 ? -18.992 -17.136 20.942 1.00 87.81 105 ILE A C 1
ATOM 832 O O . ILE A 1 105 ? -17.904 -17.397 21.439 1.00 87.81 105 ILE A O 1
ATOM 836 N N . SER A 1 106 ? -19.321 -17.458 19.690 1.00 88.50 106 SER A N 1
ATOM 837 C CA . SER A 1 106 ? -18.325 -17.853 18.686 1.00 88.50 106 SER A CA 1
ATOM 838 C C . SER A 1 106 ? -18.179 -16.754 17.648 1.00 88.50 106 SER A C 1
ATOM 840 O O . SER A 1 106 ? -19.106 -15.963 17.445 1.00 88.50 106 SER A O 1
ATOM 842 N N . TYR A 1 107 ? -17.020 -16.652 17.004 1.00 88.38 107 TYR A N 1
ATOM 843 C CA . TYR A 1 107 ? -16.771 -15.580 16.052 1.00 88.38 107 TYR A CA 1
ATOM 844 C C . TYR A 1 107 ? -15.802 -15.961 14.940 1.00 88.38 107 TYR A C 1
ATOM 846 O O . TYR A 1 107 ? -14.956 -16.844 15.059 1.00 88.38 107 TYR A O 1
ATOM 854 N N . LYS A 1 108 ? -15.929 -15.238 13.833 1.00 89.00 108 LYS A N 1
ATOM 855 C CA . LYS A 1 108 ? -15.108 -15.355 12.640 1.00 89.00 108 LYS A CA 1
ATOM 856 C C . LYS A 1 108 ? -14.442 -14.027 12.357 1.00 89.00 108 LYS A C 1
ATOM 858 O O . LYS A 1 108 ? -15.124 -13.010 12.312 1.00 89.00 108 LYS A O 1
ATOM 863 N N . MET A 1 109 ? -13.132 -14.033 12.143 1.00 87.06 109 MET A N 1
ATOM 864 C CA . MET A 1 109 ? -12.356 -12.831 11.855 1.00 87.06 109 MET A CA 1
ATOM 865 C C . MET A 1 109 ? -11.827 -12.844 10.430 1.00 87.06 109 MET A C 1
ATOM 867 O O . MET A 1 109 ? -11.095 -13.752 10.034 1.00 87.06 109 MET A O 1
ATOM 871 N N . ASN A 1 110 ? -12.131 -11.794 9.679 1.00 90.31 110 ASN A N 1
ATOM 872 C CA . ASN A 1 110 ? -11.490 -11.511 8.405 1.00 90.31 110 ASN A CA 1
ATOM 873 C C . ASN A 1 110 ? -10.563 -10.311 8.587 1.00 90.31 110 ASN A C 1
ATOM 875 O O . ASN A 1 110 ? -11.049 -9.213 8.829 1.00 90.31 110 ASN A O 1
ATOM 879 N N . TYR A 1 111 ? -9.249 -10.505 8.495 1.00 90.31 111 TYR A N 1
ATOM 880 C CA . TYR A 1 111 ? -8.290 -9.400 8.542 1.00 90.31 111 TYR A CA 1
ATOM 881 C C . TYR A 1 111 ? -8.111 -8.781 7.157 1.00 90.31 111 TYR A C 1
ATOM 883 O O . TYR A 1 111 ? -8.045 -9.488 6.151 1.00 90.31 111 TYR A O 1
ATOM 891 N N . SER A 1 112 ? -7.940 -7.459 7.107 1.00 92.25 112 SER A N 1
ATOM 892 C CA . SER A 1 112 ? -7.708 -6.736 5.857 1.00 92.25 112 SER A CA 1
ATOM 893 C C . SER A 1 112 ? -6.437 -7.225 5.168 1.00 92.25 112 SER A C 1
ATOM 895 O O . SER A 1 112 ? -6.435 -7.438 3.961 1.00 92.25 112 SER A O 1
ATOM 897 N N . CYS A 1 113 ? -5.369 -7.438 5.938 1.00 92.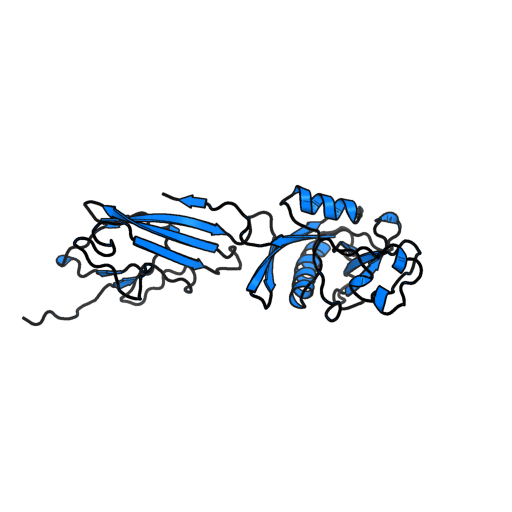25 113 CYS A N 1
ATOM 898 C CA . CYS A 1 113 ? -4.067 -7.901 5.476 1.00 92.25 113 CYS A CA 1
ATOM 899 C C . CYS A 1 113 ? -3.539 -9.004 6.392 1.00 92.25 113 CYS A C 1
ATOM 901 O O . CYS A 1 113 ? -3.955 -9.131 7.543 1.00 92.25 113 CYS A O 1
ATOM 903 N N . ASN A 1 114 ? -2.596 -9.798 5.891 1.00 87.31 114 ASN A N 1
ATOM 904 C CA . ASN A 1 114 ? -1.903 -10.806 6.688 1.00 87.31 114 ASN A CA 1
ATOM 905 C C . ASN A 1 114 ? -0.555 -10.266 7.224 1.00 87.31 114 ASN A C 1
ATOM 907 O O . ASN A 1 114 ? -0.120 -9.159 6.895 1.00 87.31 114 ASN A O 1
ATOM 911 N N . GLY A 1 115 ? 0.131 -11.055 8.056 1.00 85.00 115 GLY A N 1
ATOM 912 C CA . GLY A 1 115 ? 1.421 -10.679 8.652 1.00 85.00 115 GLY A CA 1
ATOM 913 C C . GLY A 1 115 ? 2.589 -10.509 7.668 1.00 85.00 115 GLY A C 1
ATOM 914 O O . GLY A 1 115 ? 3.657 -10.069 8.085 1.00 85.00 115 GLY A O 1
ATOM 915 N N . ASN A 1 116 ? 2.414 -10.834 6.383 1.00 85.88 116 ASN A N 1
ATOM 916 C CA . ASN A 1 116 ? 3.453 -10.672 5.366 1.00 85.88 116 ASN A CA 1
ATOM 917 C C . ASN A 1 116 ? 3.561 -9.234 4.847 1.00 85.88 116 ASN A C 1
ATOM 919 O O . ASN A 1 116 ? 4.572 -8.900 4.232 1.00 85.88 116 ASN A O 1
ATOM 923 N N . PHE A 1 117 ? 2.550 -8.392 5.061 1.00 90.06 117 PHE A N 1
ATOM 924 C CA . PHE A 1 117 ? 2.550 -7.005 4.598 1.00 90.06 117 PHE A CA 1
ATOM 925 C C . PHE A 1 117 ? 3.141 -6.055 5.646 1.00 90.06 117 PHE A C 1
ATOM 927 O O . PHE A 1 117 ? 3.218 -6.357 6.833 1.00 90.06 117 PHE A O 1
ATOM 934 N N . ASN A 1 118 ? 3.579 -4.879 5.200 1.00 88.31 118 ASN A N 1
ATOM 935 C CA . ASN A 1 118 ? 4.258 -3.881 6.035 1.00 88.31 118 ASN A CA 1
ATOM 936 C C . ASN A 1 118 ? 3.558 -2.514 5.993 1.00 88.31 118 ASN A C 1
ATOM 938 O O . ASN A 1 118 ? 3.987 -1.577 6.665 1.00 88.31 118 ASN A O 1
ATOM 942 N N . GLY A 1 119 ? 2.501 -2.377 5.195 1.00 91.69 119 GLY A N 1
ATOM 943 C CA . GLY A 1 119 ? 1.700 -1.170 5.095 1.00 91.69 119 GLY A CA 1
ATOM 944 C C . GLY A 1 119 ? 0.277 -1.458 4.632 1.00 91.69 119 GLY A C 1
ATOM 945 O O . GLY A 1 119 ? 0.002 -2.491 4.028 1.00 91.69 119 GLY A O 1
ATOM 946 N N . LEU A 1 120 ? -0.600 -0.503 4.914 1.00 93.00 120 LEU A N 1
ATOM 947 C CA . LEU A 1 120 ? -1.969 -0.434 4.424 1.00 93.00 120 LEU A CA 1
ATOM 948 C C . LEU A 1 120 ? -2.156 0.908 3.723 1.00 93.00 120 LEU A C 1
ATOM 950 O O . LEU A 1 120 ? -1.725 1.941 4.248 1.00 93.00 120 LEU A O 1
ATOM 954 N N . LEU A 1 121 ? -2.781 0.871 2.555 1.00 92.62 121 LEU A N 1
ATOM 955 C CA . LEU A 1 121 ? -3.321 2.027 1.852 1.00 92.62 121 LEU A CA 1
ATOM 956 C C . LEU A 1 121 ? -4.840 1.990 1.984 1.00 92.62 121 LEU A C 1
ATOM 958 O O . LEU A 1 121 ? -5.441 0.925 1.836 1.00 92.62 121 LEU A O 1
ATOM 962 N N . ILE A 1 122 ? -5.437 3.141 2.275 1.00 90.62 122 ILE A N 1
ATOM 963 C CA . ILE A 1 122 ? -6.885 3.348 2.259 1.00 90.62 122 ILE A CA 1
ATOM 964 C C . ILE A 1 122 ? -7.122 4.442 1.230 1.00 90.62 122 ILE A C 1
ATOM 966 O O . ILE A 1 122 ? -6.705 5.580 1.446 1.00 90.62 122 ILE A O 1
ATOM 970 N N . HIS A 1 123 ? -7.723 4.078 0.106 1.00 90.62 123 HIS A N 1
ATOM 971 C CA . HIS A 1 123 ? -8.005 5.016 -0.969 1.00 90.62 123 HIS A CA 1
ATOM 972 C C . HIS A 1 123 ? -9.310 5.793 -0.696 1.00 90.62 123 HIS A C 1
ATOM 974 O O . HIS A 1 123 ? -10.164 5.313 0.052 1.00 90.62 123 HIS A O 1
ATOM 980 N N . PRO A 1 124 ? -9.520 6.962 -1.334 1.00 87.44 124 PRO A N 1
ATOM 981 C CA . PRO A 1 124 ? -10.738 7.764 -1.232 1.00 87.44 124 PRO A CA 1
ATOM 982 C C . PRO A 1 124 ? -12.035 7.052 -1.619 1.00 87.44 124 PRO A C 1
ATOM 984 O O . PRO A 1 124 ? -13.110 7.551 -1.309 1.00 87.44 124 PRO A O 1
ATOM 987 N N . ASP A 1 125 ? -11.944 5.937 -2.342 1.00 88.00 125 ASP A N 1
ATOM 988 C CA . ASP A 1 125 ? -13.083 5.100 -2.723 1.00 88.00 125 ASP A CA 1
ATOM 989 C C . ASP A 1 125 ? -13.308 3.920 -1.761 1.00 88.00 125 ASP A C 1
ATOM 991 O O . ASP A 1 125 ? -13.929 2.926 -2.136 1.00 88.00 125 ASP A O 1
ATOM 995 N N . ASP A 1 126 ? -12.765 4.019 -0.544 1.00 86.50 126 ASP A N 1
ATOM 996 C CA . ASP A 1 126 ? -12.807 3.030 0.540 1.00 86.50 126 ASP A CA 1
ATOM 997 C C . ASP A 1 126 ? -12.149 1.680 0.212 1.00 86.50 126 ASP A C 1
ATOM 999 O O . ASP A 1 126 ? -12.155 0.754 1.032 1.00 86.50 126 ASP A O 1
ATOM 1003 N N . ARG A 1 127 ? -11.507 1.542 -0.957 1.00 90.56 127 ARG A N 1
ATOM 1004 C CA . ARG A 1 127 ? -10.709 0.353 -1.252 1.00 90.56 127 ARG A CA 1
ATOM 1005 C C . ARG A 1 127 ? -9.434 0.375 -0.432 1.00 90.56 127 ARG A C 1
ATOM 1007 O O . ARG A 1 127 ? -8.712 1.368 -0.359 1.00 90.56 127 ARG A O 1
ATOM 1014 N N . MET A 1 128 ? -9.130 -0.781 0.135 1.00 92.50 128 MET A N 1
ATOM 1015 C CA . MET A 1 128 ? -7.945 -0.981 0.949 1.00 92.50 128 MET A CA 1
ATOM 1016 C C . MET A 1 128 ? -6.962 -1.887 0.219 1.00 92.50 128 MET A C 1
ATOM 1018 O O . MET A 1 128 ? -7.352 -2.880 -0.401 1.00 92.50 128 MET A O 1
ATOM 1022 N N . VAL A 1 129 ? -5.679 -1.545 0.296 1.00 93.62 129 VAL A N 1
ATOM 1023 C CA . VAL A 1 129 ? -4.598 -2.282 -0.361 1.00 93.62 129 VAL A CA 1
ATOM 1024 C C . VAL A 1 129 ? -3.501 -2.592 0.648 1.00 93.62 129 VAL A C 1
ATOM 1026 O O . VAL A 1 129 ? -2.981 -1.711 1.333 1.00 93.62 129 VAL A O 1
ATOM 1029 N N . CYS A 1 130 ? -3.134 -3.865 0.720 1.00 94.50 130 CYS A N 1
ATOM 1030 C CA . CYS A 1 130 ? -2.018 -4.356 1.509 1.00 94.50 130 CYS A CA 1
ATOM 1031 C C . CYS A 1 130 ? -0.719 -4.127 0.742 1.00 94.50 130 CYS A C 1
ATOM 1033 O O . CYS A 1 130 ? -0.601 -4.529 -0.414 1.00 94.50 130 CYS A O 1
ATOM 1035 N N . LEU A 1 131 ? 0.260 -3.493 1.384 1.00 94.88 131 LEU A N 1
ATOM 1036 C CA . LEU A 1 131 ? 1.521 -3.098 0.768 1.00 94.88 131 LEU A CA 1
ATOM 1037 C C . LEU A 1 131 ? 2.705 -3.796 1.435 1.00 94.88 131 LEU A C 1
ATOM 1039 O O . LEU A 1 131 ? 2.854 -3.784 2.659 1.00 94.88 131 LEU A O 1
ATOM 1043 N N . LYS A 1 132 ? 3.576 -4.386 0.622 1.00 94.50 132 LYS A N 1
ATOM 1044 C CA . LYS A 1 132 ? 4.811 -5.035 1.059 1.00 94.50 132 LYS A CA 1
ATOM 1045 C C . LYS A 1 132 ? 5.981 -4.436 0.306 1.00 94.50 132 LYS A C 1
ATOM 1047 O O . LYS A 1 132 ? 5.899 -4.205 -0.896 1.00 94.50 132 LYS A O 1
ATOM 1052 N N . ILE A 1 133 ? 7.072 -4.182 1.015 1.00 95.44 133 ILE A N 1
ATOM 1053 C CA . ILE A 1 133 ? 8.306 -3.673 0.425 1.00 95.44 133 ILE A CA 1
ATOM 1054 C C . ILE A 1 133 ? 9.403 -4.713 0.590 1.00 95.44 133 ILE A C 1
ATOM 1056 O O . 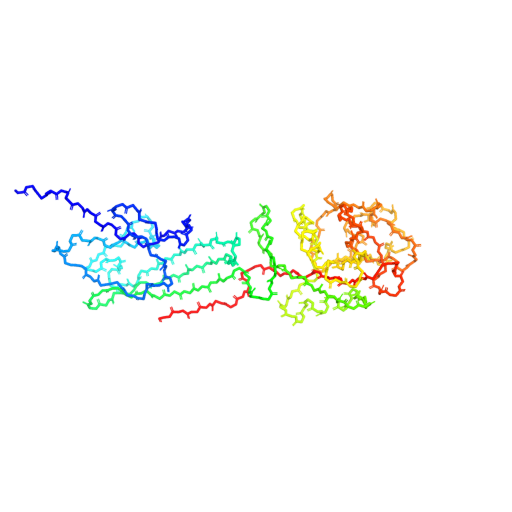ILE A 1 133 ? 9.694 -5.165 1.697 1.00 95.44 133 ILE A O 1
ATOM 1060 N N . TYR A 1 134 ? 10.031 -5.064 -0.521 1.00 95.06 134 TYR A N 1
ATOM 1061 C CA . TYR A 1 134 ? 11.201 -5.924 -0.539 1.00 95.06 134 TYR A CA 1
ATOM 1062 C C . TYR A 1 134 ? 12.458 -5.084 -0.680 1.00 95.06 134 TYR A C 1
ATOM 1064 O O . TYR A 1 134 ? 12.451 -4.021 -1.302 1.00 95.06 134 TYR A O 1
ATOM 1072 N N . ARG A 1 135 ? 13.548 -5.571 -0.087 1.00 94.94 135 ARG A N 1
ATOM 1073 C CA . ARG A 1 135 ? 14.837 -4.885 -0.062 1.00 94.94 135 ARG A CA 1
ATOM 1074 C C . ARG A 1 135 ? 15.968 -5.849 -0.379 1.00 94.94 135 ARG A C 1
ATOM 1076 O O . ARG A 1 135 ? 16.089 -6.887 0.264 1.00 94.94 135 ARG A O 1
ATOM 1083 N N . ASN A 1 136 ? 16.854 -5.444 -1.282 1.00 92.75 136 ASN A N 1
ATOM 1084 C CA . ASN A 1 136 ? 18.184 -6.016 -1.422 1.00 92.75 136 ASN A CA 1
ATOM 1085 C C . ASN A 1 136 ? 19.171 -5.178 -0.602 1.00 92.75 136 ASN A C 1
ATOM 1087 O O . ASN A 1 136 ? 19.426 -4.020 -0.921 1.00 92.75 136 ASN A O 1
ATOM 1091 N N . SER A 1 137 ? 19.705 -5.745 0.481 1.00 88.00 137 SER A N 1
ATOM 1092 C CA . SER A 1 137 ? 20.687 -5.049 1.326 1.00 88.00 137 SER A CA 1
ATOM 1093 C C . SER A 1 137 ? 22.090 -4.986 0.706 1.00 88.00 137 SER A C 1
ATOM 1095 O O . SER A 1 137 ? 22.877 -4.126 1.100 1.00 88.00 137 SER A O 1
ATOM 1097 N N . ASN A 1 138 ? 22.388 -5.852 -0.266 1.00 84.75 138 ASN A N 1
ATOM 1098 C CA . ASN A 1 138 ? 23.678 -5.944 -0.955 1.00 84.75 138 ASN A CA 1
ATOM 1099 C C . ASN A 1 138 ? 23.670 -5.113 -2.246 1.00 84.75 138 ASN A C 1
ATOM 1101 O O . ASN A 1 138 ? 22.667 -4.506 -2.589 1.00 84.75 138 ASN A O 1
ATOM 1105 N N . THR A 1 139 ? 24.756 -5.119 -3.019 1.00 77.62 139 THR A N 1
ATOM 1106 C CA . THR A 1 139 ? 24.935 -4.311 -4.247 1.00 77.62 139 THR A CA 1
ATOM 1107 C C . THR A 1 139 ? 24.110 -4.752 -5.468 1.00 77.62 139 THR A C 1
ATOM 1109 O O . THR A 1 139 ? 24.273 -4.185 -6.546 1.00 77.62 139 THR A O 1
ATOM 1112 N N . GLY A 1 140 ? 23.225 -5.742 -5.325 1.00 86.88 140 GLY A N 1
ATOM 1113 C CA . GLY A 1 140 ? 22.376 -6.224 -6.415 1.00 86.88 140 GLY A CA 1
ATOM 1114 C C . GLY A 1 140 ? 21.248 -5.255 -6.783 1.00 86.88 140 GLY A C 1
ATOM 1115 O O . GLY A 1 140 ? 20.906 -4.345 -6.029 1.00 86.88 140 GLY A O 1
ATOM 1116 N N . SER A 1 141 ? 20.653 -5.478 -7.951 1.00 93.50 141 SER A N 1
ATOM 1117 C CA . SER A 1 141 ? 19.576 -4.661 -8.510 1.00 93.50 141 SER A CA 1
ATOM 1118 C C . SER A 1 141 ? 18.480 -5.589 -9.018 1.00 93.50 141 SER A C 1
ATOM 1120 O O . SER A 1 141 ? 18.778 -6.499 -9.783 1.00 93.50 141 SER A O 1
ATOM 1122 N N . PHE A 1 142 ? 17.240 -5.369 -8.592 1.00 95.38 142 PHE A N 1
ATOM 1123 C CA . PHE A 1 142 ? 16.095 -6.124 -9.082 1.00 95.38 142 PHE A CA 1
ATOM 1124 C C . PHE A 1 142 ? 15.751 -5.692 -10.509 1.00 95.38 142 PHE A C 1
ATOM 1126 O O . PHE A 1 142 ? 15.635 -4.494 -10.815 1.00 95.38 142 PHE A O 1
ATOM 1133 N N . THR A 1 143 ? 15.543 -6.663 -11.390 1.00 97.00 143 THR A N 1
ATOM 1134 C CA . THR A 1 143 ? 14.863 -6.417 -12.665 1.00 97.00 143 THR A CA 1
ATOM 1135 C C . THR A 1 143 ? 13.364 -6.212 -12.431 1.00 97.00 143 THR A C 1
ATOM 1137 O O . THR A 1 143 ? 12.828 -6.545 -11.371 1.00 97.00 143 THR A O 1
ATOM 1140 N N . TYR A 1 144 ? 12.664 -5.643 -13.415 1.00 97.81 144 TYR A N 1
ATOM 1141 C CA . TYR A 1 144 ? 11.202 -5.551 -13.355 1.00 97.81 144 TYR A CA 1
ATOM 1142 C C . TYR A 1 144 ? 10.559 -6.945 -13.241 1.00 97.81 144 TYR A C 1
ATOM 1144 O O . TYR A 1 144 ? 9.708 -7.159 -12.381 1.00 97.81 144 TYR A O 1
ATOM 1152 N N . ASN A 1 145 ? 11.002 -7.906 -14.061 1.00 97.44 145 ASN A N 1
ATOM 1153 C CA . ASN A 1 145 ? 10.421 -9.252 -14.102 1.00 97.44 145 ASN A CA 1
ATOM 1154 C C . ASN A 1 145 ? 10.649 -10.023 -12.797 1.00 97.44 145 ASN A C 1
ATOM 1156 O O . ASN A 1 145 ? 9.734 -10.690 -12.317 1.00 97.44 145 ASN A O 1
ATOM 1160 N N . GLU A 1 146 ? 11.836 -9.906 -12.196 1.00 96.12 146 GLU A N 1
ATOM 1161 C CA . GLU A 1 146 ? 12.119 -10.486 -10.877 1.00 96.12 146 GLU A CA 1
ATOM 1162 C C . GLU A 1 146 ? 11.191 -9.912 -9.804 1.00 96.12 146 GLU A C 1
ATOM 1164 O O . GLU A 1 146 ? 10.642 -10.667 -9.002 1.00 96.12 146 GLU A O 1
ATOM 1169 N N . ALA A 1 147 ? 10.987 -8.591 -9.802 1.00 97.00 147 ALA A N 1
ATOM 1170 C CA . ALA A 1 147 ? 10.111 -7.927 -8.846 1.00 97.00 147 ALA A CA 1
ATOM 1171 C C . ALA A 1 147 ? 8.646 -8.365 -9.025 1.00 97.00 147 ALA A C 1
ATOM 1173 O O . ALA A 1 147 ? 8.009 -8.763 -8.053 1.00 97.00 147 ALA A O 1
ATOM 1174 N N . ALA A 1 148 ? 8.137 -8.368 -10.262 1.00 97.50 148 ALA A N 1
ATOM 1175 C CA . ALA A 1 148 ? 6.774 -8.803 -10.573 1.00 97.50 148 ALA A CA 1
ATOM 1176 C C . ALA A 1 148 ? 6.528 -10.271 -10.182 1.00 97.50 148 ALA A C 1
ATOM 1178 O O . ALA A 1 148 ? 5.585 -10.559 -9.446 1.00 97.50 148 ALA A O 1
ATOM 1179 N N . THR A 1 149 ? 7.431 -11.175 -10.574 1.00 97.00 149 THR A N 1
ATOM 1180 C CA . THR A 1 149 ? 7.350 -12.609 -10.234 1.00 97.00 149 THR A CA 1
ATOM 1181 C C . THR A 1 149 ? 7.408 -12.834 -8.721 1.00 97.00 149 THR A C 1
ATOM 1183 O O . THR A 1 149 ? 6.716 -13.699 -8.181 1.00 97.00 149 THR A O 1
ATOM 1186 N N . SER A 1 150 ? 8.219 -12.041 -8.010 1.00 95.44 150 SER A N 1
ATOM 1187 C CA . SER A 1 150 ? 8.324 -12.117 -6.548 1.00 95.44 150 SER A CA 1
ATOM 1188 C C . SER A 1 150 ? 7.035 -11.684 -5.850 1.00 95.44 150 SER A C 1
ATOM 1190 O O . SER A 1 150 ? 6.663 -12.289 -4.845 1.00 95.44 150 SER A O 1
ATOM 1192 N N . CYS A 1 151 ? 6.346 -10.661 -6.370 1.00 96.12 151 CYS A N 1
ATOM 1193 C CA . CYS A 1 151 ? 5.049 -10.237 -5.841 1.00 96.12 151 CYS A CA 1
ATOM 1194 C C . CYS A 1 151 ? 3.981 -11.321 -6.030 1.00 96.12 151 CYS A C 1
ATOM 1196 O O . CYS A 1 151 ? 3.275 -11.658 -5.076 1.00 96.12 151 CYS A O 1
ATOM 1198 N N . GLU A 1 152 ? 3.922 -11.919 -7.220 1.00 94.69 152 GLU A N 1
ATOM 1199 C CA . GLU A 1 152 ? 2.965 -12.980 -7.540 1.00 94.69 152 GLU A CA 1
ATOM 1200 C C . GLU A 1 152 ? 3.185 -14.214 -6.650 1.00 94.69 152 GLU A C 1
ATOM 1202 O O . GLU A 1 152 ? 2.250 -14.727 -6.037 1.00 94.69 152 GLU A O 1
ATOM 1207 N N . SER A 1 153 ? 4.444 -14.633 -6.484 1.00 91.00 153 SER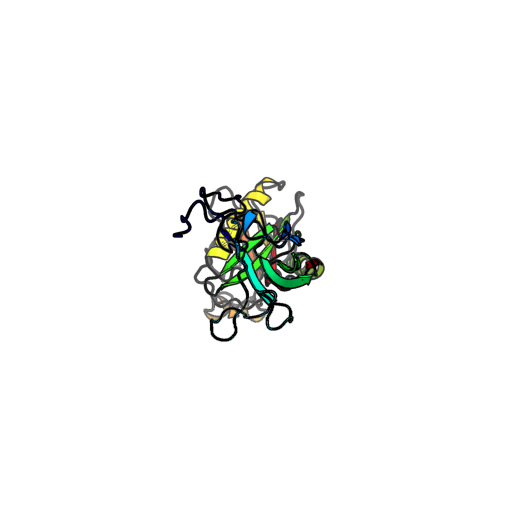 A N 1
ATOM 1208 C CA . SER A 1 153 ? 4.796 -15.858 -5.752 1.00 91.00 153 SER A CA 1
ATOM 1209 C C . SER A 1 153 ? 4.579 -15.777 -4.237 1.00 91.00 153 SER A C 1
ATOM 1211 O O . SER A 1 153 ? 4.386 -16.806 -3.595 1.00 91.00 153 SER A O 1
ATOM 1213 N N . ALA A 1 154 ? 4.675 -14.587 -3.636 1.00 80.88 154 ALA A N 1
ATOM 1214 C CA . ALA A 1 154 ? 4.657 -14.459 -2.179 1.00 80.88 154 ALA A CA 1
ATOM 1215 C C . ALA A 1 154 ? 3.245 -14.447 -1.582 1.00 80.88 154 ALA A C 1
ATOM 1217 O O . ALA A 1 154 ? 3.030 -15.039 -0.528 1.00 80.88 154 ALA A O 1
ATOM 1218 N N . ASP A 1 155 ? 2.305 -13.753 -2.226 1.00 75.38 155 ASP A N 1
ATOM 1219 C CA . ASP A 1 155 ? 0.984 -13.466 -1.652 1.00 75.38 155 ASP A CA 1
ATOM 1220 C C . ASP A 1 155 ? -0.101 -13.295 -2.746 1.00 75.38 155 ASP A C 1
ATOM 1222 O O . ASP A 1 155 ? -1.117 -12.641 -2.509 1.00 75.38 155 ASP A O 1
ATOM 1226 N N . ASN A 1 156 ? 0.120 -13.834 -3.960 1.00 85.88 156 ASN A N 1
ATOM 1227 C CA . ASN A 1 156 ? -0.699 -13.555 -5.154 1.00 85.88 156 ASN A CA 1
ATOM 1228 C C . ASN A 1 156 ? -0.871 -12.039 -5.395 1.00 85.88 156 ASN A C 1
ATOM 1230 O O . ASN A 1 156 ? -1.934 -11.559 -5.792 1.00 85.88 156 ASN A O 1
ATOM 1234 N N . ALA A 1 157 ? 0.172 -11.277 -5.059 1.00 94.00 157 ALA A N 1
ATOM 1235 C CA . ALA A 1 157 ? 0.200 -9.827 -5.134 1.00 94.00 157 ALA A CA 1
ATOM 1236 C C . ALA A 1 157 ? 0.720 -9.376 -6.504 1.00 94.00 157 ALA A C 1
ATOM 1238 O O . ALA A 1 157 ? 1.361 -10.129 -7.233 1.00 94.00 157 ALA A O 1
ATOM 1239 N N . LEU A 1 158 ? 0.498 -8.111 -6.840 1.00 95.94 158 LEU A N 1
ATOM 1240 C CA . LEU A 1 158 ? 1.029 -7.487 -8.047 1.00 95.94 158 LEU A CA 1
ATOM 1241 C C . LEU A 1 158 ? 2.189 -6.563 -7.689 1.00 95.94 158 LEU A C 1
ATOM 1243 O O . LEU A 1 158 ? 2.271 -6.063 -6.567 1.00 95.94 158 LEU A O 1
ATOM 1247 N N . LEU A 1 159 ? 3.078 -6.297 -8.647 1.00 97.38 159 LEU A N 1
ATOM 1248 C CA . LEU A 1 159 ? 3.985 -5.159 -8.518 1.00 97.38 159 LEU A CA 1
ATOM 1249 C C . LEU A 1 159 ? 3.131 -3.885 -8.416 1.00 97.38 159 LEU A C 1
ATOM 1251 O O . LEU A 1 159 ? 2.204 -3.686 -9.198 1.00 97.38 159 LEU A O 1
ATOM 1255 N N . ALA A 1 160 ? 3.404 -3.050 -7.421 1.00 96.50 160 ALA A N 1
ATOM 1256 C CA . ALA A 1 160 ? 2.545 -1.924 -7.098 1.00 96.50 160 ALA A CA 1
ATOM 1257 C C . ALA A 1 160 ? 2.816 -0.736 -8.027 1.00 96.50 160 ALA A C 1
ATOM 1259 O O . ALA A 1 160 ? 3.971 -0.373 -8.254 1.00 96.50 160 ALA A O 1
ATOM 1260 N N . ALA A 1 161 ? 1.756 -0.083 -8.497 1.00 95.88 161 ALA A N 1
ATOM 1261 C CA . ALA A 1 161 ? 1.801 1.254 -9.085 1.00 95.88 161 ALA A CA 1
ATOM 1262 C C . ALA A 1 161 ? 1.044 2.231 -8.173 1.00 95.88 161 ALA A C 1
ATOM 1264 O O . ALA A 1 161 ? 0.031 1.840 -7.593 1.00 95.88 161 ALA A O 1
ATOM 1265 N N . PRO A 1 162 ? 1.493 3.492 -8.043 1.00 93.75 162 PRO A N 1
ATOM 1266 C CA . PRO A 1 162 ? 0.736 4.492 -7.308 1.00 93.75 162 PRO A CA 1
ATOM 1267 C C . PRO A 1 162 ? -0.501 4.917 -8.109 1.00 93.75 162 PR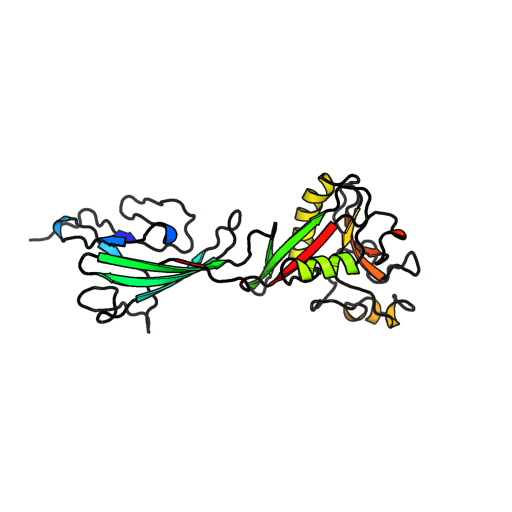O A C 1
ATOM 1269 O O . PRO A 1 162 ? -0.390 5.478 -9.200 1.00 93.75 162 PRO A O 1
ATOM 1272 N N . LEU A 1 163 ? -1.683 4.667 -7.565 1.00 92.62 163 LEU A N 1
ATOM 1273 C CA . LEU A 1 163 ? -2.984 4.990 -8.149 1.00 92.62 163 LEU A CA 1
ATOM 1274 C C . LEU A 1 163 ? -3.511 6.335 -7.650 1.00 92.62 163 LEU A C 1
ATOM 1276 O O . LEU A 1 163 ? -4.128 7.063 -8.428 1.00 92.62 163 LEU A O 1
ATOM 1280 N N . TYR A 1 164 ? -3.202 6.678 -6.399 1.00 92.31 164 TYR A N 1
ATOM 1281 C CA . TYR A 1 164 ? -3.639 7.904 -5.732 1.00 92.31 164 TYR A CA 1
ATOM 1282 C C . TYR A 1 164 ? -2.463 8.683 -5.109 1.00 92.31 164 TYR A C 1
ATOM 1284 O O . TYR A 1 164 ? -1.359 8.141 -4.964 1.00 92.31 164 TYR A O 1
ATOM 1292 N N . PRO A 1 165 ? -2.647 9.966 -4.735 1.00 90.56 165 PRO A N 1
ATOM 1293 C CA . PRO A 1 165 ? -1.602 10.761 -4.086 1.00 90.56 165 PRO A CA 1
ATOM 1294 C C . PRO A 1 165 ? -1.039 10.136 -2.798 1.00 90.56 165 PRO A C 1
ATOM 1296 O O . PRO A 1 165 ? 0.167 10.216 -2.545 1.00 90.56 165 PRO A O 1
ATOM 1299 N N . GLU A 1 166 ? -1.881 9.497 -1.984 1.00 91.62 166 GLU A N 1
ATOM 1300 C CA . GLU A 1 166 ? -1.477 8.832 -0.743 1.00 91.62 166 GLU A CA 1
ATOM 1301 C C . GLU A 1 166 ? -0.571 7.616 -0.971 1.00 91.62 166 GLU A C 1
ATOM 1303 O O . GLU A 1 166 ? 0.273 7.326 -0.118 1.00 91.62 166 GLU A O 1
ATOM 1308 N N . ASP A 1 167 ? -0.646 6.975 -2.140 1.00 93.94 167 ASP A N 1
ATOM 1309 C CA . ASP A 1 167 ? 0.204 5.836 -2.486 1.00 93.94 167 ASP A CA 1
ATOM 1310 C C . ASP A 1 167 ? 1.661 6.269 -2.575 1.00 93.94 167 ASP A C 1
ATOM 1312 O O . ASP A 1 167 ? 2.533 5.677 -1.941 1.00 93.94 167 ASP A O 1
ATOM 1316 N N . LEU A 1 168 ? 1.934 7.362 -3.298 1.00 92.94 168 LEU A N 1
ATOM 1317 C CA . LEU A 1 168 ? 3.286 7.916 -3.396 1.00 92.94 168 LEU A CA 1
ATOM 1318 C C . LEU A 1 168 ? 3.813 8.349 -2.034 1.00 92.94 168 LEU A C 1
ATOM 1320 O O . LEU A 1 168 ? 4.987 8.113 -1.736 1.00 92.94 168 LEU A O 1
ATOM 1324 N N . LYS A 1 169 ? 2.962 8.942 -1.191 1.00 93.44 169 LYS A N 1
ATOM 1325 C CA . LYS A 1 169 ? 3.340 9.304 0.176 1.00 93.44 169 LYS A CA 1
ATOM 1326 C C . LYS A 1 169 ? 3.750 8.061 0.969 1.00 93.44 169 LYS A C 1
ATOM 1328 O O . LYS A 1 169 ? 4.848 8.030 1.523 1.00 93.44 169 LYS A O 1
ATOM 1333 N N . LYS A 1 170 ? 2.934 7.005 0.958 1.00 93.94 170 LYS A N 1
ATOM 1334 C CA . LYS A 1 170 ? 3.223 5.761 1.684 1.00 93.94 170 LYS A CA 1
ATOM 1335 C C . LYS A 1 170 ? 4.445 5.028 1.132 1.00 93.94 170 LYS A C 1
ATOM 1337 O O . LYS A 1 170 ? 5.250 4.507 1.905 1.00 93.94 170 LYS A O 1
ATOM 1342 N N . PHE A 1 171 ? 4.609 4.996 -0.191 1.00 95.81 171 PHE A N 1
ATOM 1343 C CA . PHE A 1 171 ? 5.773 4.402 -0.849 1.00 95.81 171 PHE A CA 1
ATOM 1344 C C . PHE A 1 171 ? 7.048 5.146 -0.449 1.00 95.81 171 PHE A C 1
ATOM 1346 O O . PHE A 1 171 ? 8.067 4.515 -0.171 1.00 95.81 171 PHE A O 1
ATOM 1353 N N . SER A 1 172 ? 6.979 6.475 -0.356 1.00 95.12 172 SER A N 1
ATOM 1354 C CA . SER A 1 172 ? 8.091 7.305 0.108 1.00 95.12 172 SER A CA 1
ATOM 1355 C C . SER A 1 172 ? 8.452 6.987 1.556 1.00 95.12 172 SER A C 1
ATOM 1357 O O . SER A 1 172 ? 9.596 6.632 1.821 1.00 95.12 172 SER A O 1
ATOM 1359 N N . GLU A 1 173 ? 7.477 7.009 2.470 1.00 94.50 173 GLU A N 1
ATOM 1360 C CA . GLU A 1 173 ? 7.679 6.713 3.897 1.00 94.50 173 GLU A CA 1
ATOM 1361 C C . GLU A 1 173 ? 8.321 5.331 4.114 1.00 94.50 173 GLU A C 1
ATOM 1363 O O . GLU A 1 173 ? 9.341 5.198 4.795 1.00 94.50 173 GLU A O 1
ATOM 1368 N N . LEU A 1 174 ? 7.762 4.283 3.500 1.00 94.56 174 LEU A N 1
ATOM 1369 C CA . LEU A 1 174 ? 8.292 2.925 3.635 1.00 94.56 174 LEU A CA 1
ATOM 1370 C C . LEU A 1 174 ? 9.653 2.769 2.949 1.00 94.56 174 LEU A C 1
ATOM 1372 O O . LEU A 1 174 ? 10.557 2.133 3.499 1.00 94.56 174 LEU A O 1
ATOM 1376 N N . GLY A 1 175 ? 9.818 3.351 1.762 1.00 95.94 175 GLY A N 1
ATOM 1377 C CA . GLY A 1 175 ? 11.068 3.305 1.013 1.00 95.94 175 GLY A CA 1
ATOM 1378 C C . GLY A 1 175 ? 12.210 4.026 1.726 1.00 95.94 175 GLY A C 1
ATOM 1379 O O . GLY A 1 175 ? 13.329 3.517 1.754 1.00 95.94 175 GLY A O 1
ATOM 1380 N N . GLU A 1 176 ? 11.940 5.150 2.391 1.00 95.50 176 GLU A N 1
ATOM 1381 C CA . GLU A 1 176 ? 12.919 5.876 3.204 1.00 95.50 176 GLU A CA 1
ATOM 1382 C C . GLU A 1 176 ? 13.392 5.068 4.417 1.00 95.50 176 GLU A C 1
ATOM 1384 O O . GLU A 1 176 ? 14.585 5.056 4.732 1.00 95.50 176 GLU A O 1
ATOM 1389 N N . VAL A 1 177 ? 12.493 4.322 5.062 1.00 94.31 177 VAL A N 1
ATOM 1390 C CA . VAL A 1 177 ? 12.875 3.399 6.140 1.00 94.31 177 VAL A CA 1
ATOM 1391 C C . VAL A 1 177 ? 13.764 2.273 5.605 1.00 94.31 177 VAL A C 1
ATOM 1393 O O . VAL A 1 177 ? 14.749 1.903 6.253 1.00 94.31 177 VAL A O 1
ATOM 1396 N N . GLN A 1 178 ? 13.451 1.718 4.429 1.00 94.44 178 GLN A N 1
ATOM 1397 C CA . GLN A 1 178 ? 14.202 0.584 3.881 1.00 94.44 178 GLN A CA 1
ATOM 1398 C C . GLN A 1 178 ? 15.536 0.975 3.238 1.00 94.44 178 GLN A C 1
ATOM 1400 O O . GLN A 1 178 ? 16.510 0.246 3.423 1.00 94.44 178 GLN A O 1
ATOM 1405 N N . ARG A 1 179 ? 15.636 2.124 2.558 1.00 93.81 179 ARG A N 1
ATOM 1406 C CA . ARG A 1 179 ? 16.896 2.603 1.951 1.00 93.81 179 ARG A CA 1
ATOM 1407 C C . ARG A 1 179 ? 17.978 2.924 2.985 1.00 93.81 179 ARG A C 1
ATOM 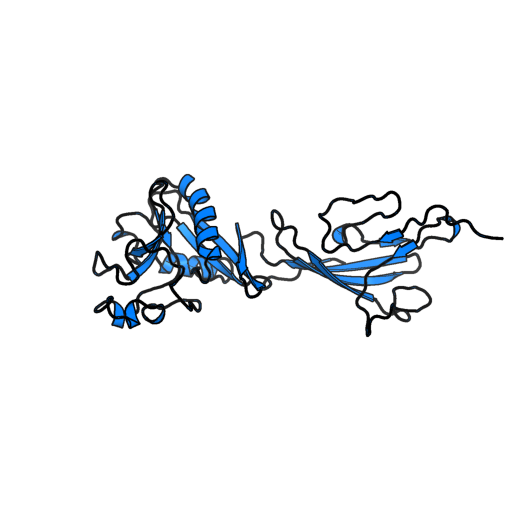1409 O O . ARG A 1 179 ? 19.160 2.947 2.677 1.00 93.81 179 ARG A O 1
ATOM 1416 N N . ASN A 1 180 ? 17.600 3.178 4.238 1.00 92.56 180 ASN A N 1
ATOM 1417 C CA . ASN A 1 180 ? 18.575 3.351 5.317 1.00 92.56 180 ASN A CA 1
ATOM 1418 C C . ASN A 1 180 ? 19.238 2.024 5.732 1.00 92.56 180 ASN A C 1
ATOM 1420 O O . ASN A 1 180 ? 20.201 2.035 6.494 1.00 92.56 180 ASN A O 1
ATOM 1424 N N . LYS A 1 181 ? 18.731 0.892 5.225 1.00 93.25 181 LYS A N 1
ATOM 1425 C CA . LYS A 1 181 ? 19.208 -0.474 5.489 1.00 93.25 181 LYS A CA 1
ATOM 1426 C C . LYS A 1 181 ? 19.833 -1.133 4.249 1.00 93.25 181 LYS A C 1
ATOM 1428 O O . LYS A 1 181 ? 20.049 -2.349 4.236 1.00 93.25 181 LYS A O 1
ATOM 1433 N N . THR A 1 182 ? 20.072 -0.360 3.194 1.00 92.56 182 THR A N 1
ATOM 1434 C CA . THR A 1 182 ? 20.782 -0.786 1.984 1.00 92.56 182 THR A CA 1
ATOM 1435 C C . THR A 1 182 ? 22.219 -0.269 2.003 1.00 92.56 182 THR A C 1
ATOM 1437 O O . THR A 1 182 ? 22.527 0.721 2.667 1.00 92.56 182 THR A O 1
ATOM 1440 N N . ALA A 1 183 ? 23.115 -0.931 1.264 1.00 87.88 183 ALA A N 1
ATOM 1441 C CA . ALA A 1 183 ? 24.514 -0.511 1.151 1.00 87.88 183 ALA A CA 1
ATOM 1442 C C . ALA A 1 183 ? 24.681 0.900 0.545 1.00 87.88 183 ALA A C 1
ATOM 1444 O O . ALA A 1 183 ? 25.628 1.608 0.878 1.00 87.88 183 ALA A O 1
ATOM 1445 N N . ASN A 1 184 ? 23.755 1.319 -0.325 1.00 87.62 184 ASN A N 1
ATOM 1446 C CA . ASN A 1 184 ? 23.686 2.670 -0.877 1.00 87.62 184 ASN A CA 1
ATOM 1447 C C . ASN A 1 184 ? 22.332 3.294 -0.520 1.00 87.62 184 ASN A C 1
ATOM 1449 O O . ASN A 1 184 ? 21.308 2.631 -0.638 1.00 87.62 184 ASN A O 1
ATOM 1453 N N . ARG A 1 185 ? 22.309 4.565 -0.105 1.00 91.38 185 ARG A N 1
ATOM 1454 C CA . ARG A 1 185 ? 21.064 5.304 0.184 1.00 91.38 185 ARG A CA 1
ATOM 1455 C C . ARG A 1 185 ? 20.425 5.931 -1.057 1.00 91.38 185 ARG A C 1
ATOM 1457 O O . ARG A 1 185 ? 19.264 6.342 -0.984 1.00 91.38 185 ARG A O 1
ATOM 1464 N N . ASN A 1 186 ? 21.187 6.030 -2.148 1.00 95.19 186 ASN A N 1
ATOM 1465 C CA . ASN A 1 186 ? 20.748 6.526 -3.446 1.00 95.19 186 ASN A CA 1
ATOM 1466 C C . ASN A 1 186 ? 20.412 5.338 -4.341 1.00 95.19 186 ASN A C 1
ATOM 1468 O O . ASN A 1 186 ? 21.309 4.659 -4.844 1.00 95.19 186 ASN A O 1
ATOM 1472 N N . ILE A 1 187 ? 19.124 5.061 -4.491 1.00 95.75 187 ILE A N 1
ATOM 1473 C CA . ILE A 1 187 ? 18.623 3.820 -5.081 1.00 95.75 187 ILE A CA 1
ATOM 1474 C C . ILE A 1 187 ? 17.349 4.070 -5.874 1.00 95.75 187 ILE A C 1
ATOM 1476 O O . ILE A 1 187 ? 16.670 5.088 -5.707 1.00 95.75 187 ILE A O 1
ATOM 1480 N N . TYR A 1 188 ? 16.998 3.090 -6.694 1.00 96.81 188 TYR A N 1
ATOM 1481 C CA . TYR A 1 188 ? 15.666 2.989 -7.267 1.00 96.81 188 TYR A CA 1
ATOM 1482 C C . TYR A 1 188 ? 14.807 1.981 -6.504 1.00 96.81 188 TYR A C 1
ATOM 1484 O O . TYR A 1 188 ? 15.314 1.001 -5.948 1.00 96.81 188 TYR A O 1
ATOM 1492 N N . ALA A 1 189 ? 13.494 2.201 -6.523 1.00 97.25 189 ALA A N 1
ATOM 1493 C CA . ALA A 1 189 ? 12.521 1.154 -6.250 1.00 97.25 189 ALA A CA 1
ATOM 1494 C C . ALA A 1 189 ? 11.741 0.811 -7.517 1.00 97.25 189 ALA A C 1
ATOM 1496 O O . ALA A 1 189 ? 11.279 1.717 -8.217 1.00 97.25 189 ALA A O 1
ATOM 1497 N N . ARG A 1 190 ? 11.573 -0.483 -7.802 1.00 97.62 190 ARG A N 1
ATOM 1498 C CA . ARG A 1 190 ? 10.678 -0.939 -8.866 1.00 97.62 190 ARG A CA 1
ATOM 1499 C C . ARG A 1 190 ? 9.232 -0.737 -8.442 1.00 97.62 190 ARG A C 1
ATOM 1501 O O . ARG A 1 190 ? 8.833 -1.126 -7.343 1.00 97.62 190 ARG A O 1
ATOM 1508 N N . ILE A 1 191 ? 8.489 -0.138 -9.355 1.00 97.50 191 ILE A N 1
ATOM 1509 C CA . ILE A 1 191 ? 7.038 -0.036 -9.346 1.00 97.50 191 ILE A CA 1
ATOM 1510 C C . ILE A 1 191 ? 6.540 -0.520 -10.704 1.00 97.50 191 ILE A C 1
ATOM 1512 O O . ILE A 1 191 ? 7.324 -0.691 -11.642 1.00 97.50 191 ILE A O 1
ATOM 1516 N N . ASP A 1 192 ? 5.248 -0.775 -10.793 1.00 98.06 192 ASP A N 1
ATOM 1517 C CA . ASP A 1 192 ? 4.632 -1.248 -12.020 1.00 98.06 192 ASP A CA 1
ATOM 1518 C C . ASP A 1 192 ? 4.555 -0.149 -13.099 1.00 98.06 192 ASP A C 1
ATOM 1520 O O . ASP A 1 192 ? 4.475 1.042 -12.794 1.00 98.06 192 ASP A O 1
ATOM 1524 N N . GLY A 1 193 ? 4.623 -0.565 -14.367 1.00 98.06 193 GLY A N 1
ATOM 1525 C CA . GLY A 1 193 ? 4.634 0.292 -15.550 1.00 98.06 193 GLY A CA 1
ATOM 1526 C C . GLY A 1 193 ? 5.817 0.032 -16.483 1.00 98.06 193 GLY A C 1
ATOM 1527 O O . GLY A 1 193 ? 6.928 0.508 -16.238 1.00 98.06 193 GLY A O 1
ATOM 1528 N N . ILE A 1 194 ? 5.560 -0.648 -17.605 1.00 98.12 194 ILE A N 1
ATOM 1529 C CA . ILE A 1 194 ? 6.509 -0.820 -18.718 1.00 98.12 194 ILE A CA 1
ATOM 1530 C C . ILE A 1 194 ? 6.022 -0.036 -19.931 1.00 98.12 194 ILE A C 1
ATOM 1532 O O . ILE A 1 194 ? 4.898 -0.211 -20.382 1.00 98.12 194 ILE A O 1
ATOM 1536 N N . ARG A 1 195 ? 6.875 0.783 -20.535 1.00 97.81 195 ARG A N 1
ATOM 1537 C CA . ARG A 1 195 ? 6.584 1.502 -21.773 1.00 97.81 195 ARG A CA 1
ATOM 1538 C C . ARG A 1 195 ? 6.216 0.513 -22.880 1.00 97.81 195 ARG A C 1
ATOM 1540 O O . ARG A 1 195 ? 6.989 -0.389 -23.215 1.00 97.81 195 ARG A O 1
ATOM 1547 N N . THR A 1 196 ? 5.055 0.723 -23.492 1.00 97.88 196 THR A N 1
ATOM 1548 C CA . THR A 1 196 ? 4.589 -0.099 -24.615 1.00 97.88 196 THR A CA 1
ATOM 1549 C C . THR A 1 196 ? 5.567 -0.025 -25.782 1.00 97.88 196 THR A C 1
ATOM 1551 O O . THR A 1 196 ? 6.173 1.020 -26.021 1.00 97.88 196 THR A O 1
ATOM 1554 N N . LYS A 1 197 ? 5.667 -1.104 -26.568 1.00 96.69 197 LYS A N 1
ATOM 1555 C CA . LYS A 1 197 ? 6.580 -1.198 -27.720 1.00 96.69 197 LYS A CA 1
ATOM 1556 C C . LYS A 1 197 ? 6.452 -0.017 -28.693 1.00 96.69 197 LYS A C 1
ATOM 1558 O O . LYS A 1 197 ? 7.463 0.511 -29.139 1.00 96.69 197 LYS A O 1
ATOM 1563 N N . ALA A 1 198 ? 5.226 0.432 -28.976 1.00 95.94 198 ALA A N 1
ATOM 1564 C CA . ALA A 1 198 ? 4.971 1.580 -29.851 1.00 95.94 198 ALA A CA 1
ATOM 1565 C C . ALA A 1 198 ? 5.528 2.898 -29.282 1.00 95.94 198 ALA A C 1
ATOM 1567 O O . ALA A 1 198 ? 5.971 3.768 -30.027 1.00 95.94 198 ALA A O 1
ATOM 1568 N N . CYS A 1 199 ? 5.540 3.041 -27.958 1.00 97.81 199 CYS A N 1
ATOM 1569 C CA . CYS A 1 199 ? 6.002 4.250 -27.295 1.00 97.81 199 CYS A CA 1
ATOM 1570 C C . CYS A 1 199 ? 7.508 4.301 -27.050 1.00 97.81 199 CYS A C 1
ATOM 1572 O O . CYS A 1 199 ? 8.010 5.388 -26.776 1.00 97.81 199 CYS A O 1
ATOM 1574 N N . GLN A 1 200 ? 8.238 3.188 -27.178 1.00 96.88 200 GLN A N 1
ATOM 1575 C CA . GLN A 1 200 ? 9.699 3.160 -27.003 1.00 96.88 200 GLN A CA 1
ATOM 1576 C C . GLN A 1 200 ? 10.417 3.999 -28.068 1.00 96.88 200 GLN A C 1
ATOM 1578 O O . GLN A 1 200 ? 11.360 4.717 -27.758 1.00 96.88 200 GLN A O 1
ATOM 1583 N N . SER A 1 201 ? 9.928 3.988 -29.312 1.00 93.94 201 SER A N 1
ATOM 1584 C CA . SER A 1 201 ? 10.491 4.798 -30.400 1.00 93.94 201 SER A CA 1
ATOM 1585 C C . SER A 1 201 ? 10.024 6.257 -30.395 1.00 93.94 201 SER A C 1
ATOM 1587 O O . SER A 1 201 ? 10.729 7.130 -30.894 1.00 93.94 201 SER A O 1
ATOM 1589 N N . THR A 1 202 ? 8.834 6.543 -29.857 1.00 94.56 202 THR A N 1
ATOM 1590 C CA . THR A 1 202 ? 8.218 7.885 -29.889 1.00 94.56 202 THR A CA 1
ATOM 1591 C C . THR A 1 202 ? 7.627 8.283 -28.529 1.00 94.56 202 THR A C 1
ATOM 1593 O O . THR A 1 202 ? 6.420 8.529 -28.423 1.00 94.56 202 THR A O 1
ATOM 1596 N N . PRO A 1 203 ? 8.450 8.391 -27.468 1.00 96.19 203 PRO A N 1
ATOM 1597 C CA . PRO A 1 203 ? 7.963 8.538 -26.093 1.00 96.19 203 PRO A CA 1
ATOM 1598 C C . PRO A 1 203 ? 7.322 9.901 -25.794 1.00 96.19 203 PRO A C 1
ATOM 1600 O O . PRO A 1 203 ? 6.661 10.057 -24.773 1.00 96.19 203 PRO A O 1
ATOM 1603 N N . ARG A 1 204 ? 7.514 10.895 -26.672 1.00 96.75 204 ARG A N 1
ATOM 1604 C CA . ARG A 1 204 ? 7.095 12.295 -26.473 1.00 96.75 204 ARG A CA 1
ATOM 1605 C C . ARG A 1 204 ? 5.692 12.622 -26.983 1.00 96.75 204 ARG A C 1
ATOM 1607 O O . ARG A 1 204 ? 5.260 13.764 -26.869 1.00 96.75 204 ARG A O 1
ATOM 1614 N N . THR A 1 205 ? 4.990 11.670 -27.595 1.00 97.06 205 THR A N 1
ATOM 1615 C CA . THR A 1 205 ? 3.606 11.926 -28.020 1.00 97.06 205 THR A CA 1
ATOM 1616 C C . THR A 1 205 ? 2.693 12.018 -26.790 1.00 97.06 205 THR A C 1
ATOM 1618 O O . THR A 1 205 ? 2.942 11.314 -25.809 1.00 97.06 205 THR A O 1
ATOM 1621 N N . PRO A 1 206 ? 1.603 12.809 -26.822 1.00 96.50 206 PRO A N 1
ATOM 1622 C CA . PRO A 1 206 ? 0.654 12.874 -25.707 1.00 96.50 206 PRO A CA 1
ATOM 1623 C C . PRO A 1 206 ? 0.114 11.498 -25.290 1.00 96.50 206 PRO A C 1
ATOM 1625 O O . PRO A 1 206 ? -0.029 11.219 -24.103 1.00 96.50 206 PRO A O 1
ATOM 1628 N N . TYR A 1 207 ? -0.107 10.604 -26.261 1.00 96.94 207 TYR A N 1
ATOM 1629 C CA . TYR A 1 207 ? -0.478 9.212 -26.007 1.00 96.94 207 TYR A CA 1
ATOM 1630 C C . TYR A 1 207 ? 0.580 8.494 -25.155 1.00 96.94 207 TYR A C 1
ATOM 1632 O O . TYR A 1 207 ? 0.255 7.926 -24.113 1.00 96.94 207 TYR A O 1
ATOM 1640 N N . CYS A 1 208 ? 1.849 8.573 -25.558 1.00 97.88 208 CYS A N 1
ATOM 1641 C CA . CYS A 1 208 ? 2.959 7.898 -24.885 1.00 97.88 208 CYS A CA 1
ATOM 1642 C C . CYS A 1 208 ? 3.377 8.527 -23.554 1.00 97.88 208 CYS A C 1
ATOM 1644 O O . CYS A 1 208 ? 4.020 7.862 -22.743 1.00 97.88 208 CYS A O 1
ATOM 1646 N N . MET A 1 209 ? 3.005 9.785 -23.325 1.00 97.19 209 MET A N 1
ATOM 1647 C CA . MET A 1 209 ? 3.205 10.477 -22.053 1.00 97.19 209 MET A CA 1
ATOM 1648 C C . MET A 1 209 ? 2.076 10.226 -21.043 1.00 97.19 209 MET A C 1
ATOM 1650 O O . MET A 1 209 ? 2.205 10.605 -19.881 1.00 97.19 209 MET A O 1
ATOM 1654 N N . SER A 1 210 ? 0.988 9.583 -21.464 1.00 97.12 210 SER A N 1
ATOM 1655 C CA . SER A 1 210 ? -0.127 9.181 -20.602 1.00 97.12 210 SER A CA 1
ATOM 1656 C C . SER A 1 210 ? 0.049 7.744 -20.084 1.00 97.12 210 SER A C 1
ATOM 1658 O O . SER A 1 210 ? 0.889 7.012 -20.618 1.00 97.12 210 SER A O 1
ATOM 1660 N N . PRO A 1 211 ? -0.780 7.277 -19.127 1.00 97.44 211 PRO A N 1
ATOM 1661 C CA . PRO A 1 211 ? -0.799 5.869 -18.725 1.00 97.44 211 PRO A CA 1
ATOM 1662 C C . PRO A 1 211 ? -0.971 4.890 -19.896 1.00 97.44 211 PRO A C 1
ATOM 1664 O O . PRO A 1 211 ? -0.399 3.809 -19.870 1.00 97.44 211 PRO A O 1
ATOM 1667 N N . LYS A 1 212 ? -1.654 5.284 -20.983 1.00 96.94 212 LYS A N 1
ATOM 1668 C CA . LYS A 1 212 ? -1.814 4.457 -22.200 1.00 96.94 212 LYS A CA 1
ATOM 1669 C C . LYS A 1 212 ? -0.494 4.169 -22.924 1.00 96.94 212 LYS A C 1
ATOM 1671 O O . LYS A 1 212 ? -0.416 3.249 -23.737 1.00 96.94 212 LYS A O 1
ATOM 1676 N N . GLY A 1 213 ? 0.541 4.962 -22.649 1.00 97.94 213 GLY A N 1
ATOM 1677 C CA . GLY A 1 213 ? 1.895 4.737 -23.136 1.00 97.94 213 GLY A CA 1
ATOM 1678 C C . GLY A 1 213 ? 2.606 3.564 -22.465 1.00 97.94 213 GLY A C 1
ATOM 1679 O O . GLY A 1 213 ? 3.665 3.153 -22.949 1.00 97.94 213 GLY A O 1
ATOM 1680 N N . PHE A 1 214 ? 2.027 3.015 -21.396 1.00 98.38 214 PHE A N 1
ATOM 1681 C CA . PHE A 1 214 ? 2.600 1.978 -20.551 1.00 98.38 214 PHE A CA 1
ATOM 1682 C C . PHE A 1 214 ? 1.631 0.797 -20.390 1.00 98.38 214 PHE A C 1
ATOM 1684 O O . PHE A 1 214 ? 0.413 0.935 -20.470 1.00 98.38 214 PHE A O 1
ATOM 1691 N N . THR A 1 215 ? 2.195 -0.383 -20.177 1.00 97.94 215 THR A N 1
ATOM 1692 C CA . THR A 1 215 ? 1.507 -1.589 -19.735 1.00 97.94 215 THR A CA 1
ATOM 1693 C C . THR A 1 215 ? 1.686 -1.705 -18.231 1.00 97.94 215 THR A C 1
ATOM 1695 O O . THR A 1 215 ? 2.803 -1.582 -17.727 1.00 97.94 215 THR A O 1
ATOM 1698 N N . PHE A 1 216 ? 0.579 -1.958 -17.548 1.00 97.75 216 PHE A N 1
ATOM 1699 C CA . PHE A 1 216 ? 0.511 -2.155 -16.111 1.00 97.75 216 PHE A CA 1
ATOM 1700 C C . PHE A 1 216 ? -0.174 -3.489 -15.816 1.00 97.75 216 PHE A C 1
ATOM 1702 O O . PHE A 1 216 ? -1.030 -3.937 -16.583 1.00 97.75 216 PHE A O 1
ATOM 1709 N N . LEU A 1 217 ? 0.186 -4.096 -14.693 1.00 95.19 217 LEU A N 1
ATOM 1710 C CA . LEU A 1 217 ? -0.497 -5.240 -14.096 1.00 95.19 217 LEU A CA 1
ATOM 1711 C C . LEU A 1 217 ? -1.821 -4.822 -13.437 1.00 95.19 217 LEU A C 1
ATOM 1713 O O . LEU A 1 217 ? -2.731 -5.636 -13.308 1.00 95.19 217 LEU A O 1
ATOM 1717 N N . SER A 1 218 ? -1.942 -3.550 -13.041 1.00 88.88 218 SER A N 1
ATOM 1718 C CA . SER A 1 218 ? -3.163 -2.957 -12.479 1.00 88.88 218 SER A CA 1
ATOM 1719 C C . SER A 1 218 ? -3.618 -1.721 -13.265 1.00 88.88 218 SER A C 1
ATOM 1721 O O . SER A 1 218 ? -2.843 -1.095 -13.980 1.00 88.88 218 SER A O 1
ATOM 1723 N N . SER A 1 219 ? -4.897 -1.350 -13.171 1.00 89.00 219 SER A N 1
ATOM 1724 C CA . SER A 1 219 ? -5.414 -0.191 -13.912 1.00 89.00 219 SER A CA 1
ATOM 1725 C C . SER A 1 219 ? -4.922 1.127 -13.304 1.00 89.00 219 SER A C 1
ATOM 1727 O O . SER A 1 219 ? -5.427 1.542 -12.263 1.00 89.00 219 SER A O 1
ATOM 1729 N N . VAL A 1 220 ? -4.006 1.821 -13.987 1.00 91.25 220 VAL A N 1
ATOM 1730 C CA . VAL A 1 220 ? -3.538 3.168 -13.616 1.00 91.25 220 VAL A CA 1
ATOM 1731 C C . VAL A 1 220 ? -4.311 4.232 -14.409 1.00 91.25 220 VAL A C 1
ATOM 1733 O O . VAL A 1 220 ? -4.117 4.344 -15.622 1.00 91.25 220 VAL A O 1
ATOM 1736 N N . PRO A 1 221 ? -5.189 5.027 -13.767 1.00 89.31 221 PRO A N 1
ATOM 1737 C CA . PRO A 1 221 ? -6.070 5.946 -14.488 1.00 89.31 221 PRO A CA 1
ATOM 1738 C C . PRO A 1 221 ? -5.380 7.246 -14.923 1.00 89.31 221 PRO A C 1
ATOM 1740 O O . PRO A 1 221 ? -5.738 7.814 -15.954 1.00 89.31 221 PRO A O 1
ATOM 1743 N N . THR A 1 222 ? -4.401 7.734 -14.155 1.00 93.56 222 THR A N 1
ATOM 1744 C CA . THR A 1 222 ? -3.772 9.043 -14.373 1.00 93.56 222 THR A CA 1
ATOM 1745 C C . THR A 1 222 ? -2.331 9.086 -13.859 1.00 93.56 222 THR A C 1
ATOM 1747 O O . THR A 1 222 ? -1.945 8.307 -12.991 1.00 93.56 222 THR A O 1
ATOM 1750 N N . PHE A 1 223 ? -1.544 10.018 -14.401 1.00 95.31 223 PHE A N 1
ATOM 1751 C CA . PHE A 1 223 ? -0.212 10.388 -13.910 1.00 95.31 223 PHE A CA 1
ATOM 1752 C C . PHE A 1 223 ? -0.188 11.769 -13.237 1.00 95.31 223 PHE A C 1
ATOM 1754 O O . PHE A 1 223 ? 0.888 12.279 -12.941 1.00 95.31 223 PHE A O 1
ATOM 1761 N N . GLU A 1 224 ? -1.340 12.403 -13.017 1.00 92.88 224 GLU A N 1
ATOM 1762 C CA . GLU A 1 224 ? -1.427 13.774 -12.487 1.00 92.88 224 GLU A CA 1
ATOM 1763 C C . GLU A 1 224 ? -0.739 13.950 -11.127 1.00 92.88 224 GLU A C 1
ATOM 1765 O O . GLU A 1 224 ? -0.128 14.986 -10.875 1.00 92.88 224 GLU A O 1
ATOM 1770 N N . HIS A 1 225 ? -0.774 12.930 -10.268 1.00 90.50 225 HIS A N 1
ATOM 1771 C CA . HIS A 1 225 ? -0.116 12.944 -8.959 1.00 90.50 225 HIS A CA 1
ATOM 1772 C C . HIS A 1 225 ? 1.333 12.449 -8.988 1.00 90.50 225 HIS A C 1
ATOM 1774 O O . HIS A 1 225 ? 2.013 12.493 -7.964 1.00 90.50 225 HIS A O 1
ATOM 1780 N N . TYR A 1 226 ? 1.833 11.981 -10.134 1.00 93.88 226 TYR A N 1
ATOM 1781 C CA . TYR A 1 226 ? 3.197 11.478 -10.242 1.00 93.88 226 TYR A CA 1
ATOM 1782 C C . TYR A 1 226 ? 4.172 12.657 -10.195 1.00 93.88 226 TYR A C 1
ATOM 1784 O O . TYR A 1 226 ? 4.267 13.459 -11.122 1.00 93.88 226 TYR A O 1
ATOM 1792 N N . ASN A 1 227 ? 4.933 12.757 -9.106 1.00 92.19 227 ASN A N 1
ATOM 1793 C CA . ASN A 1 227 ? 5.974 13.771 -8.953 1.00 92.19 227 ASN A CA 1
ATOM 1794 C C . ASN A 1 227 ? 7.208 13.384 -9.781 1.00 92.19 227 ASN A C 1
ATOM 1796 O O . ASN A 1 227 ? 8.111 12.710 -9.289 1.00 92.19 227 ASN A O 1
ATOM 1800 N N . TRP A 1 228 ? 7.232 13.738 -11.064 1.00 96.00 228 TRP A N 1
ATOM 1801 C CA . TRP A 1 228 ? 8.283 13.306 -11.985 1.00 96.00 228 TRP A CA 1
ATOM 1802 C C . TRP A 1 228 ? 9.647 13.970 -11.719 1.00 96.00 228 TRP A C 1
ATOM 1804 O O . TRP A 1 228 ? 9.742 15.141 -11.345 1.00 96.00 228 TRP A O 1
ATOM 1814 N N . VAL A 1 229 ? 10.737 13.243 -11.991 1.00 95.19 229 VAL A N 1
ATOM 1815 C CA . VAL A 1 229 ? 12.084 13.833 -12.139 1.00 95.19 229 VAL A CA 1
ATOM 1816 C C . VAL A 1 229 ? 12.125 14.755 -13.356 1.00 95.19 229 VAL A C 1
ATOM 1818 O O . VAL A 1 229 ? 12.625 15.874 -13.273 1.00 95.19 229 VAL A O 1
ATOM 1821 N N . THR A 1 230 ? 11.580 14.289 -14.480 1.00 91.88 230 THR A N 1
ATOM 1822 C CA . THR A 1 230 ? 11.402 15.082 -15.703 1.00 91.88 230 THR A CA 1
ATOM 1823 C C . THR A 1 230 ? 9.959 14.973 -16.180 1.00 91.88 230 THR A C 1
ATOM 1825 O O . THR A 1 230 ? 9.178 15.890 -15.964 1.00 91.88 230 THR A O 1
ATOM 1828 N N . ASN A 1 231 ? 9.596 13.853 -16.808 1.00 95.62 231 ASN A N 1
ATOM 1829 C CA . ASN A 1 231 ? 8.230 13.454 -17.153 1.00 95.62 231 ASN A CA 1
ATOM 1830 C C . ASN A 1 231 ? 8.251 12.005 -17.679 1.00 95.62 231 ASN A C 1
ATOM 1832 O O . ASN A 1 231 ? 9.316 11.413 -17.860 1.00 95.62 231 ASN A O 1
ATOM 1836 N N . SER A 1 232 ? 7.082 11.459 -17.994 1.00 96.12 232 SER A N 1
ATOM 1837 C CA . SER A 1 232 ? 6.894 10.106 -18.536 1.00 96.12 232 SER A CA 1
ATOM 1838 C C . SER A 1 232 ? 7.544 9.850 -19.910 1.00 96.12 232 SER A C 1
ATOM 1840 O O . SER A 1 232 ? 7.680 8.695 -20.320 1.00 96.12 232 SER A O 1
ATOM 1842 N N . SER A 1 233 ? 7.996 10.879 -20.639 1.00 96.25 233 SER A N 1
ATOM 1843 C CA . SER A 1 233 ? 8.761 10.707 -21.889 1.00 96.25 233 SER A CA 1
ATOM 1844 C C . SER A 1 233 ? 10.266 10.520 -21.677 1.00 96.25 233 SER A C 1
ATOM 1846 O O . SER A 1 233 ? 10.986 10.321 -22.657 1.00 96.25 233 SER A O 1
ATOM 1848 N N . ALA A 1 234 ? 10.748 10.596 -20.428 1.00 94.00 234 ALA A N 1
ATOM 1849 C CA . ALA A 1 234 ? 12.164 10.454 -20.110 1.00 94.00 234 ALA A CA 1
ATOM 1850 C C . ALA A 1 234 ? 12.741 9.154 -20.695 1.00 94.00 234 ALA A C 1
ATOM 1852 O O . ALA A 1 234 ? 12.144 8.081 -20.593 1.00 94.00 234 ALA A O 1
ATOM 1853 N N . MET A 1 235 ? 13.892 9.290 -21.353 1.00 93.25 235 MET A N 1
ATOM 1854 C CA . MET A 1 235 ? 14.626 8.203 -21.993 1.00 93.25 235 MET A CA 1
ATOM 1855 C C . MET A 1 235 ? 16.079 8.662 -22.166 1.00 93.25 235 MET A C 1
ATOM 1857 O O . MET A 1 235 ? 16.419 9.297 -23.164 1.00 93.25 235 MET A O 1
ATOM 1861 N N . ALA A 1 236 ? 16.912 8.441 -21.147 1.00 90.88 236 ALA A N 1
ATOM 1862 C CA . ALA A 1 236 ? 18.331 8.800 -21.192 1.00 90.88 236 ALA A CA 1
ATOM 1863 C C . ALA A 1 236 ? 19.126 7.775 -22.013 1.00 90.88 236 ALA A C 1
ATOM 1865 O O . ALA A 1 236 ? 20.067 8.133 -22.718 1.00 90.88 236 ALA A O 1
ATOM 1866 N N . THR A 1 237 ? 18.708 6.510 -21.958 1.00 91.19 237 THR A N 1
ATOM 1867 C CA . THR A 1 237 ? 19.185 5.427 -22.822 1.00 91.19 237 THR A CA 1
ATOM 1868 C C . THR A 1 237 ? 18.016 4.786 -23.565 1.00 91.19 237 THR A C 1
ATOM 1870 O O . THR A 1 237 ? 16.878 4.840 -23.102 1.00 91.19 237 THR A O 1
ATOM 1873 N N . ALA A 1 238 ? 18.283 4.113 -24.688 1.00 90.81 238 ALA A N 1
ATOM 1874 C CA . ALA A 1 238 ? 17.253 3.379 -25.434 1.00 90.81 238 ALA A CA 1
ATOM 1875 C C . ALA A 1 238 ? 16.589 2.240 -24.623 1.00 90.81 238 ALA A C 1
ATOM 1877 O O . ALA A 1 238 ? 15.528 1.747 -25.001 1.00 90.81 238 ALA A O 1
ATOM 1878 N N . ASN A 1 239 ? 17.192 1.838 -23.498 1.00 92.69 239 ASN A N 1
ATOM 1879 C CA . ASN A 1 239 ? 16.675 0.787 -22.625 1.00 92.69 239 ASN A CA 1
ATOM 1880 C C . ASN A 1 239 ? 15.722 1.319 -21.540 1.00 92.69 239 ASN A C 1
ATOM 1882 O O . ASN A 1 239 ? 15.088 0.514 -20.855 1.00 92.69 239 ASN A O 1
ATOM 1886 N N . ASP A 1 240 ? 15.587 2.641 -21.382 1.00 95.81 240 ASP A N 1
ATOM 1887 C CA . ASP A 1 240 ? 14.776 3.261 -20.329 1.00 95.81 240 ASP A CA 1
ATOM 1888 C C . ASP A 1 240 ? 13.275 3.142 -20.613 1.00 95.81 240 ASP A C 1
ATOM 1890 O O . ASP A 1 240 ? 12.653 3.996 -21.251 1.00 95.81 240 ASP A O 1
ATOM 1894 N N . ASN A 1 241 ? 12.680 2.066 -20.102 1.00 97.25 241 ASN A N 1
ATOM 1895 C CA . ASN A 1 241 ? 11.300 1.699 -20.396 1.00 97.25 241 ASN A CA 1
ATOM 1896 C C . ASN A 1 241 ? 10.463 1.358 -19.158 1.00 97.25 241 ASN A C 1
ATOM 1898 O O . 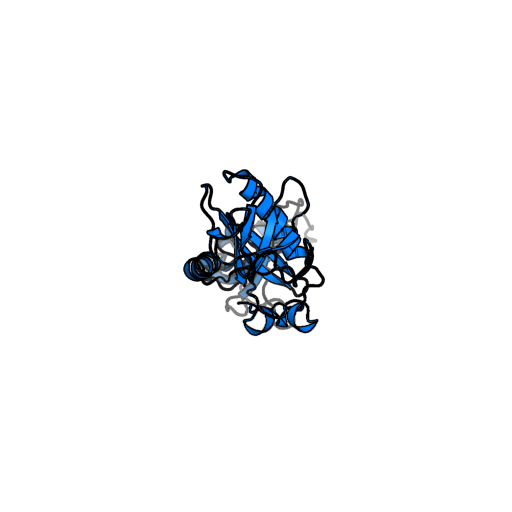ASN A 1 241 ? 9.270 1.153 -19.309 1.00 97.25 241 ASN A O 1
ATOM 1902 N N . CYS A 1 242 ? 11.024 1.318 -17.952 1.00 98.06 242 CYS A N 1
ATOM 1903 C CA . CYS A 1 242 ? 10.288 0.974 -16.736 1.00 98.06 242 CYS A CA 1
ATOM 1904 C C . CYS A 1 242 ? 10.164 2.161 -15.785 1.00 98.06 242 CYS A C 1
ATOM 1906 O O . CYS A 1 242 ? 11.127 2.907 -15.585 1.00 98.06 242 CYS A O 1
ATOM 1908 N N . LEU A 1 243 ? 8.994 2.303 -15.166 1.00 97.94 243 LEU A N 1
ATOM 1909 C CA . LEU A 1 243 ? 8.788 3.269 -14.095 1.00 97.94 243 LEU A CA 1
ATOM 1910 C C . LEU A 1 243 ? 9.557 2.850 -12.836 1.00 97.94 243 LEU A C 1
ATOM 1912 O O . LEU A 1 243 ? 9.624 1.673 -12.474 1.00 97.94 243 LEU A O 1
ATOM 1916 N N . VAL A 1 244 ? 10.155 3.828 -12.163 1.00 97.62 244 VAL A N 1
ATOM 1917 C CA . VAL A 1 244 ? 10.836 3.640 -10.879 1.00 97.62 244 VAL A CA 1
ATOM 1918 C C . VAL A 1 244 ? 10.563 4.808 -9.945 1.00 97.62 244 VAL A C 1
ATOM 1920 O O . VAL A 1 244 ? 10.375 5.939 -10.392 1.00 97.62 244 VAL A O 1
ATOM 1923 N N . LEU A 1 245 ? 10.622 4.549 -8.640 1.00 97.75 245 LEU A N 1
ATOM 1924 C CA . LEU A 1 245 ? 10.781 5.605 -7.644 1.00 97.75 245 LEU A CA 1
ATOM 1925 C C . LEU A 1 245 ? 12.262 5.893 -7.424 1.00 97.75 245 LEU A C 1
ATOM 1927 O O . LEU A 1 245 ? 13.069 4.975 -7.281 1.00 97.75 245 LEU A O 1
ATOM 1931 N N . VAL A 1 246 ? 12.605 7.172 -7.356 1.00 97.38 246 VAL A N 1
ATOM 1932 C CA . VAL A 1 246 ? 13.964 7.668 -7.169 1.00 97.38 246 VAL A CA 1
ATOM 1933 C C . VAL A 1 246 ? 14.143 8.138 -5.737 1.00 97.38 246 VAL A C 1
ATOM 1935 O O . VAL A 1 246 ? 13.583 9.155 -5.333 1.00 97.38 246 VAL A O 1
ATOM 1938 N N . PHE A 1 247 ? 14.980 7.421 -4.993 1.00 96.44 247 PHE A N 1
ATOM 1939 C CA . PHE A 1 247 ? 15.444 7.825 -3.674 1.00 96.44 247 PHE A CA 1
ATOM 1940 C C . PHE A 1 247 ? 16.857 8.379 -3.836 1.00 96.44 247 PHE A C 1
ATOM 1942 O O . PHE A 1 247 ? 17.789 7.618 -4.073 1.00 96.44 247 PHE A O 1
ATOM 1949 N N . ASN A 1 248 ? 17.029 9.701 -3.755 1.00 93.88 248 ASN A N 1
ATOM 1950 C CA . ASN A 1 248 ? 18.328 10.349 -3.956 1.00 93.88 248 ASN A CA 1
ATOM 1951 C C . ASN A 1 248 ? 18.591 11.409 -2.880 1.00 93.88 248 ASN A C 1
ATOM 1953 O O . ASN A 1 248 ? 17.974 12.476 -2.876 1.00 93.88 248 ASN A O 1
ATOM 1957 N N . GLY A 1 249 ? 19.530 11.128 -1.979 1.00 89.56 249 GLY A N 1
ATOM 1958 C CA . GLY A 1 249 ? 19.870 11.994 -0.858 1.00 89.56 249 GLY A CA 1
ATOM 1959 C C . GLY A 1 249 ? 18.686 12.173 0.090 1.00 89.56 249 GLY A C 1
ATOM 1960 O O . GLY A 1 249 ? 18.067 11.193 0.500 1.00 89.56 249 GLY A O 1
ATOM 1961 N N . ASN A 1 250 ? 18.379 13.423 0.430 1.00 89.00 250 ASN A N 1
ATOM 1962 C CA . ASN A 1 250 ? 17.206 13.807 1.226 1.00 89.00 250 ASN A CA 1
ATOM 1963 C C . ASN A 1 250 ? 16.136 14.502 0.368 1.00 89.00 250 ASN A C 1
ATOM 1965 O O . ASN A 1 250 ? 15.275 15.198 0.897 1.00 89.00 250 ASN A O 1
ATOM 1969 N N . ASN A 1 251 ? 16.225 14.371 -0.958 1.00 92.31 251 ASN A N 1
ATOM 1970 C CA . ASN A 1 251 ? 15.221 14.935 -1.848 1.00 92.31 251 ASN A CA 1
ATOM 1971 C C . ASN A 1 251 ? 13.920 14.143 -1.731 1.00 92.31 251 ASN A C 1
ATOM 1973 O O . ASN A 1 251 ? 13.952 12.930 -1.516 1.00 92.31 251 ASN A O 1
ATOM 1977 N N . ALA A 1 252 ? 12.795 14.825 -1.951 1.00 93.06 252 ALA A N 1
ATOM 1978 C CA . ALA A 1 252 ? 11.503 14.166 -2.080 1.00 93.06 252 ALA A CA 1
ATOM 1979 C C . ALA A 1 252 ? 11.569 13.068 -3.151 1.00 93.06 252 ALA A C 1
ATOM 1981 O O . ALA A 1 252 ? 12.170 13.263 -4.214 1.00 93.06 252 ALA A O 1
ATOM 1982 N N . VAL A 1 253 ? 10.941 11.931 -2.864 1.00 95.19 253 VAL A N 1
ATOM 1983 C CA . VAL A 1 253 ? 10.875 10.799 -3.787 1.00 95.19 253 VAL A CA 1
ATOM 1984 C C . VAL A 1 253 ? 10.107 11.209 -5.039 1.00 95.19 253 VAL A C 1
ATOM 1986 O O . VAL A 1 253 ? 9.068 11.874 -4.975 1.00 95.19 253 VAL A O 1
ATOM 1989 N N . LYS A 1 254 ? 10.649 10.822 -6.191 1.00 96.19 254 LYS A N 1
ATOM 1990 C CA . LYS A 1 254 ? 10.110 11.163 -7.509 1.00 96.19 254 LYS A CA 1
ATOM 1991 C C . LYS A 1 254 ? 9.959 9.935 -8.385 1.00 96.19 254 LYS A C 1
ATOM 1993 O O . LYS A 1 254 ? 10.660 8.951 -8.178 1.00 96.19 254 LYS A O 1
ATOM 1998 N N . VAL A 1 255 ? 9.098 10.020 -9.392 1.00 97.19 255 VAL A N 1
ATOM 1999 C CA . VAL A 1 255 ? 8.980 8.993 -10.432 1.00 97.19 255 VAL A CA 1
ATOM 2000 C C . VAL A 1 255 ? 9.900 9.331 -11.603 1.00 97.19 255 VAL A C 1
ATOM 2002 O O . VAL A 1 255 ? 10.015 10.489 -12.010 1.00 97.19 255 VAL A O 1
ATOM 2005 N N . ASP A 1 256 ? 10.557 8.325 -12.161 1.00 97.19 256 ASP A N 1
ATOM 2006 C CA . ASP A 1 256 ? 11.359 8.448 -13.377 1.00 97.19 256 ASP A CA 1
ATOM 2007 C C . ASP A 1 256 ? 11.181 7.211 -14.265 1.00 97.19 256 ASP A C 1
ATOM 2009 O O . ASP A 1 256 ? 10.606 6.206 -13.842 1.00 97.19 256 ASP A O 1
ATOM 2013 N N . VAL A 1 257 ? 11.689 7.285 -15.493 1.00 97.56 257 VAL A N 1
ATOM 2014 C CA . VAL A 1 257 ? 11.775 6.152 -16.412 1.00 97.56 257 VAL A CA 1
ATOM 2015 C C . VAL A 1 257 ? 13.231 5.710 -16.519 1.00 97.56 257 VAL A C 1
ATOM 2017 O O . VAL A 1 257 ? 14.138 6.514 -16.766 1.00 97.56 257 VAL A O 1
ATOM 2020 N N . LYS A 1 258 ? 13.462 4.422 -16.280 1.00 96.81 258 LYS A N 1
ATOM 2021 C CA . LYS A 1 258 ? 14.783 3.793 -16.229 1.00 96.81 258 LYS A CA 1
ATOM 2022 C C . LYS A 1 258 ? 14.742 2.404 -16.842 1.00 96.81 258 LYS A C 1
ATOM 2024 O O . LYS A 1 258 ? 13.672 1.868 -17.131 1.00 96.81 258 LYS A O 1
ATOM 2029 N N . SER A 1 259 ? 15.904 1.808 -17.062 1.00 96.81 259 SER A N 1
ATOM 2030 C CA . SER A 1 259 ? 15.978 0.462 -17.613 1.00 96.81 259 SER A CA 1
ATOM 2031 C C . SER A 1 259 ? 15.251 -0.544 -16.725 1.00 96.81 259 SER A C 1
ATOM 2033 O O . SER A 1 259 ? 15.420 -0.561 -15.497 1.00 96.81 259 SER A O 1
ATOM 2035 N N . CYS A 1 260 ? 14.459 -1.403 -17.367 1.00 97.31 260 CYS A N 1
ATOM 2036 C CA . CYS A 1 260 ? 13.798 -2.549 -16.742 1.00 97.31 260 CYS A CA 1
ATOM 2037 C C . CYS A 1 260 ? 14.811 -3.553 -16.179 1.00 97.31 260 CYS A C 1
ATOM 2039 O O . CYS A 1 260 ? 14.570 -4.170 -15.144 1.00 97.31 260 CYS A O 1
ATOM 2041 N N . GLU A 1 261 ? 15.987 -3.615 -16.801 1.00 94.81 261 GLU A N 1
ATOM 2042 C CA . GLU A 1 261 ? 17.135 -4.385 -16.342 1.00 94.81 261 GLU A CA 1
ATOM 2043 C C . GLU A 1 261 ? 17.993 -3.563 -15.378 1.00 94.81 261 GLU A C 1
ATOM 2045 O O . GLU A 1 261 ? 18.138 -2.346 -15.535 1.00 94.81 261 GLU A O 1
ATOM 2050 N N . GLY A 1 262 ? 18.580 -4.220 -14.377 1.00 81.81 262 GLY A N 1
ATOM 2051 C CA . GLY A 1 262 ? 19.368 -3.555 -13.338 1.00 81.81 262 GLY A CA 1
ATOM 2052 C C . GLY A 1 262 ? 20.692 -2.954 -13.825 1.00 81.81 262 GLY A C 1
ATOM 2053 O O . GLY A 1 262 ? 21.104 -1.919 -13.308 1.00 81.81 262 GLY A O 1
ATOM 2054 N N . ASN A 1 263 ? 21.326 -3.560 -14.833 1.00 81.25 263 ASN A N 1
ATOM 2055 C CA . ASN A 1 263 ? 22.714 -3.272 -15.230 1.00 81.25 263 ASN A CA 1
ATOM 2056 C C . ASN A 1 263 ? 22.911 -1.979 -16.038 1.00 81.25 263 ASN A C 1
ATOM 2058 O O . ASN A 1 263 ? 24.042 -1.529 -16.189 1.00 81.25 263 ASN A O 1
ATOM 2062 N N . PHE A 1 264 ? 21.841 -1.378 -16.563 1.00 83.25 264 PHE A N 1
ATOM 2063 C CA . PHE A 1 264 ? 21.921 -0.129 -17.340 1.00 83.25 264 PHE A CA 1
ATOM 2064 C C . PHE A 1 264 ? 21.570 1.113 -16.514 1.00 83.25 264 PHE A C 1
ATOM 2066 O O . PHE A 1 264 ? 21.569 2.227 -17.033 1.00 83.25 264 PHE A O 1
ATOM 2073 N N . ASN A 1 265 ? 21.238 0.928 -15.237 1.00 88.19 265 ASN A N 1
ATOM 2074 C CA . ASN A 1 265 ? 20.788 2.010 -14.382 1.00 88.19 265 ASN A CA 1
ATOM 2075 C C . ASN A 1 265 ? 21.969 2.680 -13.667 1.00 88.19 265 ASN A C 1
ATOM 2077 O O . ASN A 1 265 ? 22.842 1.984 -13.154 1.00 88.19 265 ASN A O 1
ATOM 2081 N N . PRO A 1 266 ? 21.980 4.022 -13.552 1.00 91.88 266 PRO A N 1
ATOM 2082 C CA . PRO A 1 266 ? 23.023 4.729 -12.807 1.00 91.88 266 PRO A CA 1
ATOM 2083 C C . PRO A 1 266 ? 22.935 4.495 -11.290 1.00 91.88 266 PRO A C 1
ATOM 2085 O O . PRO A 1 266 ? 23.921 4.692 -10.586 1.00 91.88 266 PRO A O 1
ATOM 2088 N N . LEU A 1 267 ? 21.769 4.078 -10.782 1.00 93.62 267 LEU A N 1
ATOM 2089 C CA . LEU A 1 267 ? 21.555 3.653 -9.397 1.00 93.62 267 LEU A CA 1
ATOM 2090 C C . LEU A 1 267 ? 20.984 2.227 -9.381 1.00 93.62 267 LEU A C 1
ATOM 2092 O O . LEU A 1 267 ? 20.189 1.881 -10.261 1.00 93.62 267 LEU A O 1
ATOM 2096 N N . PRO A 1 268 ? 21.327 1.394 -8.386 1.00 93.88 268 PRO A N 1
ATOM 2097 C CA . PRO A 1 268 ? 20.762 0.058 -8.286 1.00 93.88 268 PRO A CA 1
ATOM 2098 C C . PRO A 1 268 ? 19.295 0.125 -7.831 1.00 93.88 268 PRO A C 1
ATOM 2100 O O . PRO A 1 268 ? 18.928 0.906 -6.949 1.00 93.88 268 PRO A O 1
ATOM 2103 N N . ALA A 1 269 ? 18.444 -0.714 -8.418 1.00 95.50 269 ALA A N 1
ATOM 2104 C CA . ALA A 1 269 ? 17.061 -0.887 -7.999 1.00 95.50 269 ALA A CA 1
ATOM 2105 C C . ALA A 1 269 ? 17.002 -1.876 -6.828 1.00 95.50 269 ALA A C 1
ATOM 2107 O O . ALA A 1 269 ? 16.797 -3.070 -7.016 1.00 95.50 269 ALA A O 1
ATOM 2108 N N . GLN A 1 270 ? 17.252 -1.387 -5.615 1.00 95.62 270 GLN A N 1
ATOM 2109 C CA . GLN A 1 270 ? 17.368 -2.221 -4.411 1.00 95.62 270 GLN A CA 1
ATOM 2110 C C . GLN A 1 270 ? 16.050 -2.423 -3.671 1.00 95.62 270 GLN A C 1
ATOM 2112 O O . GLN A 1 270 ? 16.019 -3.150 -2.680 1.00 95.62 270 GLN A O 1
ATOM 2117 N N . LEU A 1 271 ? 14.972 -1.793 -4.127 1.00 96.75 271 LEU A N 1
ATOM 2118 C CA . LEU A 1 271 ? 13.643 -1.940 -3.551 1.00 96.75 271 LEU A CA 1
ATOM 2119 C C . LEU A 1 271 ? 12.636 -2.340 -4.626 1.00 96.75 271 LEU A C 1
ATOM 2121 O O . LEU A 1 271 ? 12.816 -2.031 -5.804 1.00 96.75 271 LEU A O 1
ATOM 2125 N N . PHE A 1 272 ? 11.543 -2.961 -4.207 1.00 96.88 272 PHE A N 1
ATOM 2126 C CA . PHE A 1 272 ? 10.314 -3.024 -4.991 1.00 96.88 272 PHE A CA 1
ATOM 2127 C C . PHE A 1 272 ? 9.102 -3.135 -4.073 1.00 96.88 272 PHE A C 1
ATOM 2129 O O . PHE A 1 272 ? 9.218 -3.590 -2.931 1.00 96.88 272 PHE A O 1
ATOM 2136 N N . PHE A 1 273 ? 7.953 -2.687 -4.570 1.00 97.00 273 PHE A N 1
ATOM 2137 C CA . PHE A 1 273 ? 6.698 -2.664 -3.826 1.00 97.00 273 PHE A CA 1
ATOM 2138 C C . PHE A 1 273 ? 5.717 -3.664 -4.420 1.00 97.00 273 PHE A C 1
ATOM 2140 O O . PHE A 1 273 ? 5.471 -3.629 -5.618 1.00 97.00 273 PHE A O 1
ATOM 2147 N N . CYS A 1 274 ? 5.130 -4.511 -3.583 1.00 96.62 274 CYS A N 1
ATOM 2148 C CA . CYS A 1 274 ? 4.038 -5.398 -3.961 1.00 96.62 274 CYS A CA 1
ATOM 2149 C C . CYS A 1 274 ? 2.741 -4.931 -3.313 1.00 96.62 274 CYS A C 1
ATOM 2151 O O . CYS A 1 274 ? 2.738 -4.596 -2.126 1.00 96.62 274 CYS A O 1
ATOM 2153 N N . SER A 1 275 ? 1.650 -4.950 -4.065 1.00 95.25 275 SER A N 1
ATOM 2154 C CA . SER A 1 275 ? 0.314 -4.619 -3.591 1.00 95.25 275 SER A CA 1
ATOM 2155 C C . SER A 1 275 ? -0.652 -5.779 -3.798 1.00 95.25 275 SER A C 1
ATOM 2157 O O . SER A 1 275 ? -0.621 -6.468 -4.815 1.00 95.25 275 SER A O 1
ATOM 2159 N N . SER A 1 276 ? -1.539 -5.985 -2.832 1.00 94.25 276 SER A N 1
ATOM 2160 C CA . SER A 1 276 ? -2.650 -6.931 -2.938 1.00 94.25 276 SER A CA 1
ATOM 2161 C C . SER A 1 276 ? -3.925 -6.267 -2.422 1.00 94.25 276 SER A C 1
ATOM 2163 O O . SER A 1 276 ? -3.836 -5.493 -1.461 1.00 94.25 276 SER A O 1
ATOM 2165 N N . PRO A 1 277 ? -5.104 -6.515 -3.021 1.00 93.12 277 PRO A N 1
ATOM 2166 C CA . PRO A 1 277 ? -6.361 -6.080 -2.430 1.00 93.12 277 PRO A CA 1
ATOM 2167 C C . PRO A 1 277 ? -6.477 -6.573 -0.983 1.00 93.12 277 PRO A C 1
ATOM 2169 O O . PRO A 1 277 ? -6.087 -7.695 -0.662 1.00 93.12 277 PRO A O 1
ATOM 2172 N N . ALA A 1 278 ? -7.007 -5.738 -0.097 1.00 93.06 278 ALA A N 1
ATOM 2173 C CA . ALA A 1 278 ? -7.346 -6.182 1.245 1.00 93.06 278 ALA A CA 1
ATOM 2174 C C . ALA A 1 278 ? -8.542 -7.152 1.229 1.00 93.06 278 ALA A C 1
ATOM 2176 O O . ALA A 1 278 ? -9.275 -7.235 0.244 1.00 93.06 278 ALA A O 1
ATOM 2177 N N . TRP A 1 279 ? -8.760 -7.850 2.348 1.00 91.31 279 TRP A N 1
ATOM 2178 C CA . TRP A 1 279 ? -9.931 -8.704 2.611 1.00 91.31 279 TRP A CA 1
ATOM 2179 C C . TRP A 1 279 ? -10.012 -10.000 1.791 1.00 91.31 279 TRP A C 1
ATOM 2181 O O . TRP A 1 279 ? -11.019 -10.702 1.853 1.00 91.31 279 TRP A O 1
ATOM 2191 N N . VAL A 1 280 ? -8.955 -10.342 1.048 1.00 86.94 280 VAL A N 1
ATOM 2192 C CA . VAL A 1 280 ? -8.873 -11.562 0.219 1.00 86.94 280 VAL A CA 1
ATOM 2193 C C . VAL A 1 280 ? -8.307 -12.778 0.964 1.00 86.94 280 VAL A C 1
ATOM 2195 O O . VAL A 1 280 ? -8.146 -13.847 0.376 1.00 86.94 280 VAL A O 1
ATOM 2198 N N . TYR A 1 281 ? -7.959 -12.626 2.245 1.00 78.88 281 TYR A N 1
ATOM 2199 C CA . TYR A 1 281 ? -7.307 -13.670 3.037 1.00 78.88 281 TYR A CA 1
ATOM 2200 C C . TYR A 1 281 ? -8.317 -14.578 3.741 1.00 78.88 281 TYR A C 1
ATOM 2202 O O . TYR A 1 281 ? -9.494 -14.258 3.890 1.00 78.88 281 TYR A O 1
ATOM 2210 N N . LYS A 1 282 ? -7.834 -15.746 4.177 1.00 77.00 282 LYS A N 1
ATOM 2211 C CA . LYS A 1 282 ? -8.657 -16.738 4.866 1.00 77.00 282 LYS A CA 1
ATOM 2212 C C . LYS A 1 282 ? -9.247 -16.154 6.156 1.00 77.00 282 LYS A C 1
ATOM 2214 O O . LYS A 1 282 ? -8.524 -15.584 6.970 1.00 77.00 282 LYS A O 1
ATOM 2219 N N . VAL A 1 283 ? -10.543 -16.385 6.343 1.00 79.69 283 VAL A N 1
ATOM 2220 C CA . VAL A 1 283 ? -11.270 -16.094 7.581 1.00 79.69 283 VAL A CA 1
ATOM 2221 C C . VAL A 1 283 ? -10.844 -17.077 8.676 1.00 79.69 283 VAL A C 1
ATOM 2223 O O . VAL A 1 283 ? -10.735 -18.283 8.430 1.00 79.69 283 VAL A O 1
ATOM 2226 N N . TRP A 1 284 ? -10.582 -16.559 9.871 1.00 73.50 284 TRP A N 1
ATOM 2227 C CA . TRP A 1 284 ? -10.242 -17.344 11.056 1.00 73.50 284 TRP A CA 1
ATOM 2228 C C . TRP A 1 284 ? -11.496 -17.624 11.869 1.00 73.50 284 TRP A C 1
ATOM 2230 O O . TRP A 1 284 ? -12.203 -16.684 12.217 1.00 73.50 284 TRP A O 1
ATOM 2240 N N . ASP A 1 285 ? -11.741 -18.891 12.185 1.00 74.75 285 ASP A N 1
ATOM 2241 C CA . ASP A 1 285 ? -12.891 -19.329 12.974 1.00 74.75 285 ASP A CA 1
ATOM 2242 C C . ASP A 1 285 ? -12.450 -19.632 14.411 1.00 74.75 285 ASP A C 1
ATOM 2244 O O . ASP A 1 285 ? -11.471 -20.355 14.620 1.00 74.75 285 ASP A O 1
ATOM 2248 N N . TYR A 1 286 ? -13.181 -19.089 15.382 1.00 74.31 286 TYR A N 1
ATOM 2249 C CA . TYR A 1 286 ? -12.991 -19.318 16.809 1.00 74.31 286 TYR A CA 1
ATOM 2250 C C . TYR A 1 286 ? -14.336 -19.724 17.423 1.00 74.31 286 TYR A C 1
ATOM 2252 O O . TYR A 1 286 ? -15.296 -18.951 17.372 1.00 74.31 286 TYR A O 1
ATOM 2260 N N . ASP A 1 287 ? -14.389 -20.936 17.977 1.00 68.62 287 ASP A N 1
ATOM 2261 C CA . ASP A 1 287 ? -15.555 -21.531 18.649 1.00 68.62 287 ASP A CA 1
ATOM 2262 C C . ASP A 1 287 ? -15.321 -21.723 20.152 1.00 68.62 287 ASP A C 1
ATOM 2264 O O . ASP A 1 287 ? -14.172 -22.055 20.536 1.00 68.62 287 ASP A O 1
#

Sequence (287 aa):
MGWMLSSLLLLTILCGNAPRTKQNDSTCYNYDYDYVDFVSRTTSANESVVAFKVNSLNGTCPTGAIPPTFDNQNATGHLYVNDYPPYWPYHTDYTIYATLTGWKISYKMNYSCNGNFNGLLIHPDDRMVCLKIYRNSNTGSFTYNEAATSCESADNALLAAPLYPEDLKKFSELGEVQRNKTANRNIYARIDGIRTKACQSTPRTPYCMSPKGFTFLSSVPTFEHYNWVTNSSAMATANDNCLVLVFNGNNAVKVDVKSCEGNFNPLPAQLFFCSSPAWVYKVWDYD

InterPro domains:
  IPR006583 PAN-3 domain [PF08277] (23-54)
  IPR006583 PAN-3 domain [SM00605] (5-89)

Nearest PDB structures (foldseek):
  4ghb-assembly1_A  TM=3.080E-01  e=6.322E+00  Bacteroides uniformis ATCC 8492

Solvent-accessible surface area (backbone atoms only — not comparable to full-atom values): 15995 Å² total; per-residue (Å²): 135,86,80,74,93,71,70,65,36,42,33,46,41,74,68,62,82,59,71,98,60,74,53,70,57,104,39,32,53,44,49,64,72,94,78,44,59,68,46,72,64,68,53,86,91,66,53,49,46,83,46,75,76,57,68,49,77,92,80,45,80,53,58,54,99,58,60,67,17,46,75,84,36,69,30,40,30,78,41,57,43,78,54,64,82,92,43,66,35,30,39,36,45,34,38,38,38,83,56,100,61,29,36,38,45,32,38,34,39,36,39,34,50,64,91,84,45,78,45,77,46,76,45,98,83,74,50,43,34,27,28,30,73,50,74,43,48,56,95,54,41,51,29,51,65,58,45,36,53,51,18,38,74,73,72,75,17,39,37,27,60,65,69,52,64,67,42,53,52,51,51,42,57,55,45,58,63,50,33,74,62,28,80,54,58,50,28,25,27,42,36,42,33,36,50,32,78,80,22,72,83,47,24,78,42,74,61,24,49,37,52,83,14,36,48,57,93,59,93,56,88,58,59,87,71,58,50,46,75,80,44,72,44,43,56,91,48,99,60,25,38,16,36,27,38,40,38,50,80,90,52,80,64,23,37,42,45,34,36,41,48,32,88,78,40,98,45,39,20,28,30,31,36,26,32,31,72,37,62,78,57,80,68,45,81,46,122